Protein AF-A0A1X7VUB5-F1 (afdb_monomer)

Sequence (235 aa):
MTVLTAFAYGIYTFGPPVALFFVTVARHPHEIITMILGAFFWLLALLFASLVWIIVIPLKDTPAFTLPISVILQEVFRWLYFKLLKKADHLLEIVSEDKSDLRKHKIAYVGGLGFGLIAGIVMFANVLSVASGPGTVRSNQYFVTVSAFSTQVMIILHICWGVIFFAGLESKNWLYIFAVPISHMFISCLSLLINLANTPAYFLSFGYFLCVVFVALAFFAAGARPKTLVDFFKR

Foldseek 3Di:
DALVQLVVLVCLQCVVLVVVCVVQPVVDVVLVVLLQVLLVLLVVLVVVLVVVLVVPVVCVPPCVVSLLSSLVSNLVSLVVSLVVVVVVVVVVVVVDPDPDPLVLLSSLLSSLSSNLVNQLCVQQVVVSVVSNDPDADPVDNCVNVLSSLLSSLSSLLSSLLSLLCSLCVVVVPVCSVPVNSVVSSVLSVVVVVCVVVVNSVVSNVVSVVVSVVSVVSSCVSSVDDPVNVVVVVVD

Organism: Amphimedon queenslandica (NCBI:txid400682)

Structure (mmCIF, N/CA/C/O backbo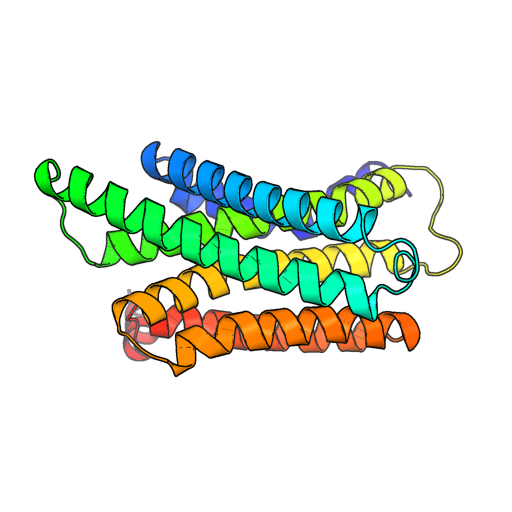ne):
data_AF-A0A1X7VUB5-F1
#
_entry.id   AF-A0A1X7VUB5-F1
#
loop_
_atom_site.group_PDB
_atom_site.id
_atom_site.type_symbol
_atom_site.label_atom_id
_atom_site.label_alt_id
_atom_site.label_comp_id
_atom_site.label_asym_id
_atom_site.label_entity_id
_atom_site.label_seq_id
_atom_site.pdbx_PDB_ins_code
_atom_site.Cartn_x
_atom_site.Cartn_y
_atom_site.Cartn_z
_atom_site.occupancy
_atom_site.B_iso_or_equiv
_atom_site.auth_seq_id
_atom_site.auth_comp_id
_atom_site.auth_asym_id
_atom_site.auth_atom_id
_atom_site.pdbx_PDB_model_num
ATOM 1 N N . MET A 1 1 ? 13.222 -19.996 -17.001 1.00 68.50 1 MET A N 1
ATOM 2 C CA . MET A 1 1 ? 12.697 -20.131 -15.637 1.00 68.50 1 MET A CA 1
ATOM 3 C C . MET A 1 1 ? 11.616 -21.211 -15.650 1.00 68.50 1 MET A C 1
ATOM 5 O O . MET A 1 1 ? 11.329 -21.763 -16.702 1.00 68.50 1 MET A O 1
ATOM 9 N N . THR A 1 2 ? 11.130 -21.673 -14.506 1.00 84.88 2 THR A N 1
ATOM 10 C CA . THR A 1 2 ? 10.181 -22.802 -14.441 1.00 84.88 2 THR A CA 1
ATOM 11 C C . THR A 1 2 ? 8.926 -22.400 -13.678 1.00 84.88 2 THR A C 1
ATOM 13 O O . THR A 1 2 ? 8.941 -21.443 -12.900 1.00 84.88 2 THR A O 1
ATOM 16 N N . VAL A 1 3 ? 7.844 -23.167 -13.834 1.00 86.50 3 VAL A N 1
ATOM 17 C CA . VAL A 1 3 ? 6.607 -23.000 -13.048 1.00 86.50 3 VAL A CA 1
ATOM 18 C C . VAL A 1 3 ? 6.900 -22.949 -11.543 1.00 86.50 3 VAL A C 1
ATOM 20 O O . VAL A 1 3 ? 6.332 -22.124 -10.834 1.00 86.50 3 VAL A O 1
ATOM 23 N N . LEU A 1 4 ? 7.852 -23.759 -11.066 1.00 88.94 4 LEU A N 1
ATOM 24 C CA . LEU A 1 4 ? 8.285 -23.754 -9.669 1.00 88.94 4 LEU A CA 1
ATOM 25 C C . LEU A 1 4 ? 8.871 -22.399 -9.248 1.00 88.94 4 LEU A C 1
ATOM 27 O O . LEU A 1 4 ? 8.535 -21.892 -8.181 1.00 88.94 4 LEU A O 1
ATOM 31 N N . THR A 1 5 ? 9.716 -21.788 -10.085 1.00 86.12 5 THR A N 1
ATOM 32 C CA . THR A 1 5 ? 10.270 -20.462 -9.778 1.00 86.12 5 THR A CA 1
ATOM 33 C C . THR A 1 5 ? 9.195 -19.381 -9.769 1.00 86.12 5 THR A C 1
ATOM 35 O O . THR A 1 5 ? 9.187 -18.557 -8.859 1.00 86.12 5 THR A O 1
ATOM 38 N N . ALA A 1 6 ? 8.244 -19.414 -10.708 1.00 88.56 6 ALA A N 1
ATOM 39 C CA . ALA A 1 6 ? 7.111 -18.493 -10.693 1.00 88.56 6 ALA A CA 1
ATOM 40 C C . ALA A 1 6 ? 6.302 -18.651 -9.397 1.00 88.56 6 ALA A C 1
ATOM 42 O O . ALA A 1 6 ? 6.045 -17.673 -8.704 1.00 88.56 6 ALA A O 1
ATOM 43 N N . PHE A 1 7 ? 5.990 -19.886 -9.004 1.00 92.12 7 PHE A N 1
ATOM 44 C CA . PHE A 1 7 ? 5.278 -20.159 -7.760 1.00 92.12 7 PHE A 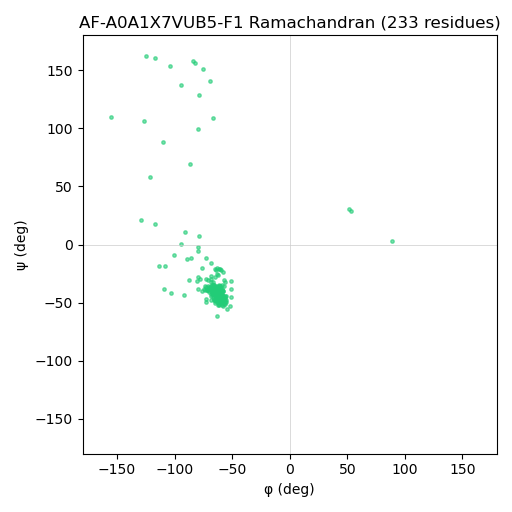CA 1
ATOM 45 C C . PHE A 1 7 ? 6.022 -19.633 -6.522 1.00 92.12 7 PHE A C 1
ATOM 47 O O . PHE A 1 7 ? 5.412 -18.986 -5.673 1.00 92.12 7 PHE A O 1
ATOM 54 N N . ALA A 1 8 ? 7.342 -19.829 -6.450 1.00 92.44 8 ALA A N 1
ATOM 55 C CA . ALA A 1 8 ? 8.165 -19.311 -5.360 1.00 92.44 8 ALA A CA 1
ATOM 56 C C . ALA A 1 8 ? 8.092 -17.778 -5.258 1.00 92.44 8 ALA A C 1
ATOM 58 O O . ALA A 1 8 ? 7.820 -17.249 -4.182 1.00 92.44 8 ALA A O 1
ATOM 59 N N . TYR A 1 9 ? 8.252 -17.056 -6.374 1.00 93.62 9 TYR A N 1
ATOM 60 C CA . TYR A 1 9 ? 8.115 -15.597 -6.366 1.00 93.62 9 TYR A CA 1
ATOM 61 C C . TYR A 1 9 ? 6.690 -15.134 -6.053 1.00 93.62 9 TYR A C 1
ATOM 63 O O . TYR A 1 9 ? 6.517 -14.139 -5.354 1.00 93.62 9 TYR A O 1
ATOM 71 N N . GLY A 1 10 ? 5.671 -15.870 -6.504 1.00 94.44 10 GLY A N 1
ATOM 72 C CA . GLY A 1 10 ? 4.280 -15.621 -6.132 1.00 94.44 10 GLY A CA 1
ATOM 73 C C . GLY A 1 10 ? 4.066 -15.709 -4.619 1.00 94.44 10 GLY A C 1
ATOM 74 O O . GLY A 1 10 ? 3.477 -14.802 -4.033 1.00 94.44 10 GLY A O 1
ATOM 75 N N . ILE A 1 11 ? 4.603 -16.747 -3.968 1.00 95.00 11 ILE A N 1
ATOM 76 C CA . ILE A 1 11 ? 4.564 -16.886 -2.505 1.00 95.00 11 ILE A CA 1
ATOM 77 C C . ILE A 1 11 ? 5.358 -15.774 -1.823 1.00 95.00 11 ILE A C 1
ATOM 79 O O . ILE A 1 11 ? 4.882 -15.217 -0.838 1.00 95.00 11 ILE A O 1
ATOM 83 N N . TYR A 1 12 ? 6.541 -15.412 -2.323 1.00 93.38 12 TYR A N 1
ATOM 84 C CA . TYR A 1 12 ? 7.308 -14.323 -1.722 1.00 93.38 12 TYR A CA 1
ATOM 85 C C . TYR A 1 12 ? 6.541 -13.003 -1.771 1.00 93.38 12 TYR A C 1
ATOM 87 O O . TYR A 1 12 ? 6.441 -12.325 -0.754 1.00 93.38 12 TYR A O 1
ATOM 95 N N . THR A 1 13 ? 5.929 -12.656 -2.899 1.00 95.94 13 THR A N 1
ATOM 96 C CA . THR A 1 13 ? 5.183 -11.401 -3.028 1.00 95.94 13 THR A CA 1
ATOM 97 C C . THR A 1 13 ? 3.854 -11.418 -2.271 1.00 95.94 13 THR A C 1
ATOM 99 O O . THR A 1 13 ? 3.576 -10.495 -1.505 1.00 95.94 13 THR A O 1
ATOM 102 N N . PHE A 1 14 ? 3.032 -12.454 -2.459 1.00 97.00 14 PHE A N 1
ATOM 103 C CA . PHE A 1 14 ? 1.649 -12.488 -1.967 1.00 97.00 14 PHE A CA 1
ATOM 104 C C . PHE A 1 14 ? 1.453 -13.290 -0.679 1.00 97.00 14 PHE A C 1
ATOM 106 O O . PHE A 1 14 ? 0.388 -13.205 -0.076 1.00 97.00 14 PHE A O 1
ATOM 113 N N . GLY A 1 15 ? 2.457 -14.027 -0.207 1.00 95.94 15 GLY A N 1
ATOM 114 C CA . GLY A 1 15 ? 2.375 -14.821 1.020 1.00 95.94 15 GLY A CA 1
ATOM 115 C C . GLY A 1 15 ? 1.935 -14.001 2.236 1.00 95.94 15 GLY A C 1
ATOM 116 O O . GLY A 1 15 ? 0.911 -14.337 2.832 1.00 95.94 15 GLY A O 1
ATOM 117 N N . PRO A 1 16 ? 2.624 -12.895 2.586 1.00 94.19 16 PRO A N 1
ATOM 118 C CA . PRO A 1 16 ? 2.225 -12.059 3.716 1.00 94.19 16 PRO A CA 1
ATOM 119 C C . PRO A 1 16 ? 0.794 -11.494 3.625 1.00 94.19 16 PRO A C 1
ATOM 121 O O . PRO A 1 16 ? 0.029 -11.711 4.565 1.00 94.19 16 PRO A O 1
ATOM 124 N N . PRO A 1 17 ? 0.364 -10.814 2.540 1.00 95.56 17 PRO A N 1
ATOM 125 C CA . PRO A 1 17 ? -0.993 -10.267 2.476 1.00 95.56 17 PRO A CA 1
ATOM 126 C C . PRO A 1 17 ? -2.079 -11.354 2.393 1.00 95.56 17 PRO A C 1
ATOM 128 O O . PRO A 1 17 ? -3.171 -11.158 2.922 1.00 95.56 17 PRO A O 1
ATOM 131 N N . VAL A 1 18 ? -1.795 -12.522 1.805 1.00 95.25 18 VAL A N 1
ATOM 132 C CA . VAL A 1 18 ? -2.727 -13.664 1.810 1.00 95.25 18 VAL A CA 1
ATOM 133 C C . VAL A 1 18 ? -2.852 -14.268 3.211 1.00 95.25 18 VAL A C 1
ATOM 135 O O . VAL A 1 18 ? -3.961 -14.573 3.649 1.00 95.25 18 VAL A O 1
ATOM 138 N N . ALA A 1 19 ? -1.752 -14.388 3.958 1.00 96.56 19 ALA A N 1
ATOM 139 C CA . ALA A 1 19 ? -1.799 -14.813 5.356 1.00 96.56 19 ALA A CA 1
ATOM 140 C C . ALA A 1 19 ? -2.634 -13.837 6.200 1.00 96.56 19 ALA A C 1
ATOM 142 O O . ALA A 1 19 ? -3.507 -14.258 6.959 1.00 96.56 19 ALA A O 1
ATOM 143 N N . LEU A 1 20 ? -2.428 -12.532 6.008 1.00 95.62 20 LEU A N 1
ATOM 144 C CA . LEU A 1 20 ? -3.229 -11.485 6.636 1.00 95.62 20 LEU A CA 1
ATOM 145 C C . LEU A 1 20 ? -4.721 -11.622 6.300 1.00 95.62 20 LEU A C 1
ATOM 147 O O . LEU A 1 20 ? -5.547 -11.570 7.211 1.00 95.62 20 LEU A O 1
ATOM 151 N N . PHE A 1 21 ? -5.071 -11.876 5.037 1.00 95.94 21 PHE A N 1
ATOM 152 C CA . PHE A 1 21 ? -6.452 -12.132 4.625 1.00 95.94 21 PHE A CA 1
ATOM 153 C C . PHE A 1 21 ? -7.074 -13.315 5.382 1.00 95.94 21 PHE A C 1
ATOM 155 O O . PHE A 1 21 ? -8.139 -13.163 5.980 1.00 95.94 21 PHE A O 1
ATOM 162 N N . PHE A 1 22 ? -6.411 -14.474 5.416 1.00 96.69 22 PHE A N 1
ATOM 163 C CA . PHE A 1 22 ? -6.962 -15.662 6.079 1.00 96.69 22 PHE A CA 1
ATOM 164 C C . PHE A 1 22 ? -7.074 -15.513 7.598 1.00 96.69 22 PHE A C 1
ATOM 166 O O . PHE A 1 22 ? -8.033 -16.004 8.193 1.00 96.69 22 PHE A O 1
ATOM 173 N N . VAL A 1 23 ? -6.115 -14.832 8.229 1.00 94.94 23 VAL A N 1
ATOM 174 C CA . VAL A 1 23 ? -6.095 -14.646 9.686 1.00 94.94 23 VAL A CA 1
ATOM 175 C C . VAL A 1 23 ? -7.110 -13.598 10.137 1.00 94.94 23 VAL A C 1
ATOM 177 O O . VAL A 1 23 ? -7.747 -13.782 11.173 1.00 94.94 23 VAL A O 1
ATOM 180 N N . THR A 1 24 ? -7.264 -12.504 9.386 1.00 92.50 24 THR A N 1
ATOM 181 C CA . THR A 1 24 ? -8.009 -11.327 9.863 1.00 92.50 24 THR A CA 1
ATOM 182 C C . THR A 1 24 ? -9.354 -11.112 9.176 1.00 92.50 24 THR A C 1
ATOM 184 O O . THR A 1 24 ? -10.291 -10.756 9.882 1.00 92.50 24 THR A O 1
ATOM 187 N N . VAL A 1 25 ? -9.460 -11.362 7.861 1.00 93.94 25 VAL A N 1
ATOM 188 C CA . VAL A 1 25 ? -10.598 -10.963 7.002 1.00 93.94 25 VAL A CA 1
ATOM 189 C C . VAL A 1 25 ? -11.537 -12.124 6.673 1.00 93.94 25 VAL A C 1
ATOM 191 O O . VAL A 1 25 ? -12.755 -11.968 6.698 1.00 93.94 25 VAL A O 1
ATO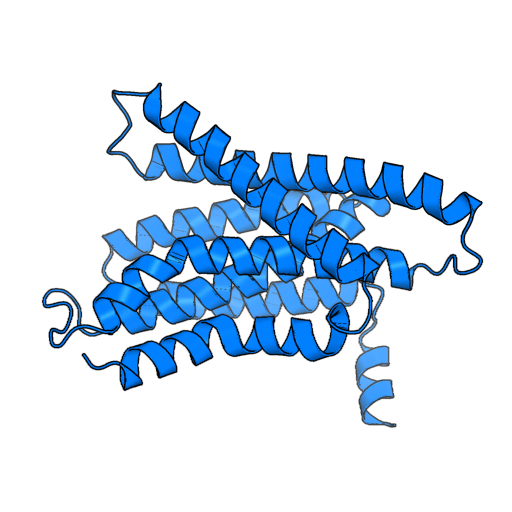M 194 N N . ALA A 1 26 ? -10.998 -13.308 6.370 1.00 93.75 26 ALA A N 1
ATOM 195 C CA . ALA A 1 26 ? -11.752 -14.408 5.756 1.00 93.75 26 ALA A CA 1
ATOM 196 C C . ALA A 1 26 ? -12.945 -14.921 6.587 1.00 93.75 26 ALA A C 1
ATOM 198 O O . ALA A 1 26 ? -13.855 -15.542 6.045 1.00 93.75 26 ALA A O 1
ATOM 199 N N . ARG A 1 27 ? -12.955 -14.665 7.901 1.00 90.88 27 ARG A N 1
ATOM 200 C CA . ARG A 1 27 ? -14.024 -15.089 8.821 1.00 90.88 27 ARG A CA 1
ATOM 201 C C . ARG A 1 27 ? -15.201 -14.111 8.888 1.00 90.88 27 ARG A C 1
ATOM 203 O O . ARG A 1 27 ? -16.232 -14.454 9.460 1.00 90.88 27 ARG A O 1
ATOM 210 N N . HIS A 1 28 ? -15.063 -12.911 8.325 1.00 87.44 28 HIS A N 1
ATOM 211 C CA . HIS A 1 28 ? -16.018 -11.821 8.499 1.00 87.44 28 HIS A CA 1
ATOM 212 C C . HIS A 1 28 ? -16.479 -11.266 7.139 1.00 87.44 28 HIS A C 1
ATOM 214 O O . HIS A 1 28 ? -15.741 -10.529 6.483 1.00 87.44 28 HIS A O 1
ATOM 220 N N . PRO A 1 29 ? -17.723 -11.552 6.705 1.00 89.06 29 PRO A N 1
ATOM 221 C CA . PRO A 1 29 ? -18.213 -11.148 5.383 1.00 89.06 29 PRO A CA 1
ATOM 222 C C . PRO A 1 29 ? -18.142 -9.639 5.109 1.00 89.06 29 PRO A C 1
ATOM 224 O O . PRO A 1 29 ? -17.831 -9.223 3.995 1.00 89.06 29 PRO A O 1
ATOM 227 N N . HIS A 1 30 ? -18.381 -8.805 6.125 1.00 85.69 30 HIS A N 1
ATOM 228 C CA . HIS A 1 30 ? -18.325 -7.347 5.987 1.00 85.69 30 HIS A CA 1
ATOM 229 C C . HIS A 1 30 ? -16.905 -6.832 5.693 1.00 85.69 30 HIS A C 1
ATOM 231 O O . HIS A 1 30 ? -16.733 -5.862 4.952 1.00 85.69 30 HIS A O 1
ATOM 237 N N . GLU A 1 31 ? -15.875 -7.505 6.208 1.00 91.69 31 GLU A N 1
ATOM 238 C CA . GLU A 1 31 ? -14.476 -7.183 5.924 1.00 91.69 31 GLU A CA 1
ATOM 239 C C . GLU A 1 31 ? -14.104 -7.611 4.506 1.00 91.69 31 GLU A C 1
ATOM 241 O O . GLU A 1 31 ? -13.451 -6.856 3.792 1.00 91.69 31 GLU A O 1
ATOM 246 N N . ILE A 1 32 ? -14.595 -8.765 4.046 1.00 94.62 32 ILE A N 1
ATOM 247 C CA . ILE A 1 32 ? -14.409 -9.203 2.655 1.00 94.62 32 ILE A CA 1
ATOM 248 C C . ILE A 1 32 ? -14.989 -8.161 1.688 1.00 94.62 32 ILE A C 1
ATOM 250 O O . ILE A 1 32 ? -14.307 -7.746 0.751 1.00 94.62 32 ILE A O 1
ATOM 254 N N . ILE A 1 33 ? -16.214 -7.686 1.938 1.00 93.44 33 ILE A N 1
ATOM 255 C CA . ILE A 1 33 ? -16.859 -6.652 1.112 1.00 93.44 33 ILE A CA 1
ATOM 256 C C . ILE A 1 33 ? -16.039 -5.357 1.128 1.00 93.44 33 ILE A C 1
ATOM 258 O O . ILE A 1 33 ? -15.774 -4.781 0.075 1.00 93.44 33 ILE A O 1
ATOM 262 N N . THR A 1 34 ? -15.591 -4.927 2.309 1.00 93.38 34 THR A N 1
ATOM 263 C CA . THR A 1 34 ? -14.745 -3.735 2.481 1.00 93.38 34 THR A CA 1
ATOM 264 C C . THR A 1 34 ? -13.443 -3.860 1.682 1.00 93.38 34 THR A C 1
ATOM 266 O O . THR A 1 34 ? -13.077 -2.953 0.939 1.00 93.38 34 THR A O 1
ATOM 269 N N . MET A 1 35 ? -12.775 -5.012 1.752 1.00 97.25 35 MET A N 1
ATOM 270 C CA . MET A 1 35 ? -11.546 -5.286 1.007 1.00 97.25 35 MET A CA 1
ATOM 271 C C . MET A 1 35 ? -11.769 -5.226 -0.510 1.00 97.25 35 MET A C 1
ATOM 273 O O . MET A 1 35 ? -10.995 -4.586 -1.223 1.00 97.25 35 MET A O 1
ATOM 277 N N . ILE A 1 36 ? -12.837 -5.864 -1.005 1.00 97.56 36 ILE A N 1
ATOM 278 C CA . ILE A 1 36 ? -13.193 -5.870 -2.433 1.00 97.56 36 ILE A CA 1
ATOM 279 C C . ILE A 1 36 ? -13.508 -4.450 -2.914 1.00 97.56 36 ILE A C 1
ATOM 281 O O . ILE A 1 36 ? -13.043 -4.051 -3.981 1.00 97.56 36 ILE A O 1
ATOM 285 N N . LEU A 1 37 ? -14.241 -3.661 -2.124 1.00 97.06 37 LEU A N 1
ATOM 286 C CA . LEU A 1 37 ? -14.494 -2.253 -2.430 1.00 97.06 37 LEU A CA 1
ATOM 287 C C . LEU A 1 37 ? -13.189 -1.453 -2.498 1.00 97.06 37 LEU A C 1
ATOM 289 O O . LEU A 1 37 ? -13.010 -0.671 -3.428 1.00 97.06 37 LEU A O 1
ATOM 293 N N . GLY A 1 38 ? -12.255 -1.672 -1.570 1.00 97.56 38 GLY A N 1
ATOM 294 C CA . GLY A 1 38 ? -10.935 -1.045 -1.622 1.00 97.56 38 GLY A CA 1
ATOM 295 C C . GLY A 1 38 ? -10.191 -1.370 -2.922 1.00 97.56 38 GLY A C 1
ATOM 296 O O . GLY A 1 38 ? -9.726 -0.466 -3.619 1.00 97.56 38 GLY A O 1
ATOM 297 N N . ALA A 1 39 ? -10.156 -2.649 -3.304 1.00 98.38 39 ALA A N 1
ATOM 298 C CA . ALA A 1 39 ? -9.551 -3.083 -4.560 1.00 98.38 39 ALA A CA 1
ATOM 299 C C . ALA A 1 39 ? -10.222 -2.438 -5.790 1.00 98.38 39 ALA A C 1
ATOM 301 O O . ALA A 1 39 ? -9.547 -1.968 -6.707 1.00 98.38 39 ALA A O 1
ATOM 302 N N . PHE A 1 40 ? -11.553 -2.354 -5.791 1.00 98.38 40 PHE A N 1
ATOM 303 C CA . PHE A 1 40 ? -12.318 -1.709 -6.855 1.00 98.38 40 PHE A CA 1
ATOM 304 C C . PHE A 1 40 ? -11.998 -0.212 -6.985 1.00 98.38 40 PHE A C 1
ATOM 306 O O . PHE A 1 40 ? -11.773 0.271 -8.093 1.00 98.38 40 PHE A O 1
ATOM 313 N N . PHE A 1 41 ? -11.913 0.525 -5.874 1.00 98.38 41 PHE A N 1
ATOM 314 C CA . PHE A 1 41 ? -11.547 1.947 -5.892 1.00 98.38 41 PHE A CA 1
ATOM 315 C C . PHE A 1 41 ? -10.129 2.179 -6.417 1.00 98.38 41 PHE A C 1
ATOM 317 O O . PHE A 1 41 ? -9.900 3.147 -7.143 1.00 98.38 41 PHE A O 1
ATOM 324 N N . TRP A 1 42 ? -9.189 1.289 -6.100 1.00 98.50 42 TRP A N 1
ATOM 325 C CA . TRP A 1 42 ? -7.847 1.350 -6.672 1.00 98.50 42 TRP A CA 1
ATOM 326 C C . TRP A 1 42 ? -7.863 1.118 -8.193 1.00 98.50 42 TRP A C 1
ATOM 328 O O . TRP A 1 42 ? -7.230 1.869 -8.934 1.00 98.50 42 TRP A O 1
ATOM 338 N N . LEU A 1 43 ? -8.642 0.144 -8.683 1.00 98.31 43 LEU A N 1
ATOM 339 C CA . LEU A 1 43 ? -8.806 -0.093 -10.125 1.00 98.31 43 LEU A CA 1
ATOM 340 C C . LEU A 1 43 ? -9.472 1.084 -10.837 1.00 98.31 43 LEU A C 1
ATOM 342 O O . LEU A 1 43 ? -9.051 1.437 -11.935 1.00 98.31 43 LEU A O 1
ATOM 346 N N . LEU A 1 44 ? -10.469 1.724 -10.218 1.00 98.44 44 LEU A N 1
ATOM 347 C CA . LEU A 1 44 ? -11.045 2.957 -10.751 1.00 98.44 44 LEU A CA 1
ATOM 348 C C . LEU A 1 44 ? -9.985 4.056 -10.849 1.00 98.44 44 LEU A C 1
ATOM 350 O O . LEU A 1 44 ? -9.880 4.698 -11.890 1.00 98.44 44 LEU A O 1
ATOM 354 N N . ALA A 1 45 ? -9.155 4.240 -9.820 1.00 98.12 45 ALA A N 1
ATOM 355 C CA . ALA A 1 45 ? -8.067 5.211 -9.871 1.00 98.12 45 ALA A CA 1
ATOM 356 C C . ALA A 1 45 ? -7.130 4.961 -11.061 1.00 98.12 45 ALA A C 1
ATOM 358 O O . ALA A 1 45 ? -6.785 5.895 -11.789 1.00 98.12 45 ALA A O 1
ATOM 359 N N . LEU A 1 46 ? -6.768 3.695 -11.293 1.00 96.44 46 LEU A N 1
ATOM 360 C CA . LEU A 1 46 ? -5.934 3.302 -12.423 1.00 96.44 46 LEU A CA 1
ATOM 361 C C . LEU A 1 46 ? -6.651 3.479 -13.770 1.00 96.44 46 LEU A C 1
ATOM 363 O O . LEU A 1 46 ? -6.027 3.918 -14.733 1.00 96.44 46 LEU A O 1
ATOM 367 N N . LEU A 1 47 ? -7.957 3.208 -13.840 1.00 97.06 47 LEU A N 1
ATOM 368 C CA . LEU A 1 47 ? -8.776 3.463 -15.025 1.00 97.06 47 LEU A CA 1
ATOM 369 C C . LEU A 1 47 ? -8.729 4.948 -15.396 1.00 97.06 47 LEU A C 1
ATOM 371 O O . LEU A 1 47 ? -8.365 5.282 -16.520 1.00 97.06 47 LEU A O 1
ATOM 375 N N . PHE A 1 48 ? -9.011 5.848 -14.452 1.00 96.75 48 PHE A N 1
ATOM 376 C CA . PHE A 1 48 ? -8.928 7.288 -14.705 1.00 96.75 48 PHE A CA 1
ATOM 377 C C . PHE A 1 48 ? -7.504 7.732 -15.059 1.00 96.75 48 PHE A C 1
ATOM 379 O O . PHE A 1 48 ? -7.332 8.543 -15.968 1.00 96.75 48 PHE A O 1
ATOM 386 N N . ALA A 1 49 ? -6.477 7.159 -14.425 1.00 95.38 49 ALA A N 1
ATOM 387 C CA . ALA A 1 49 ? -5.088 7.439 -14.784 1.00 95.38 49 ALA A CA 1
ATOM 388 C C . ALA A 1 49 ? -4.776 7.015 -16.228 1.00 95.38 49 ALA A C 1
ATOM 390 O O . ALA A 1 49 ? -4.132 7.760 -16.966 1.00 95.38 49 ALA A O 1
ATOM 391 N N . SER A 1 50 ? -5.288 5.860 -16.661 1.00 93.19 50 SER A N 1
ATOM 392 C CA . SER A 1 50 ? -5.130 5.373 -18.032 1.00 93.19 50 SER A CA 1
ATOM 393 C C . SER A 1 50 ? -5.868 6.244 -19.055 1.00 93.19 50 SER A C 1
ATOM 395 O O . SER A 1 50 ? -5.344 6.480 -20.139 1.00 93.19 50 SER A O 1
ATOM 397 N N . LEU A 1 51 ? -7.032 6.806 -18.703 1.00 94.06 51 LEU A N 1
ATOM 398 C CA . LEU A 1 51 ? -7.745 7.763 -19.555 1.00 94.06 51 LEU A CA 1
ATOM 399 C C . LEU A 1 51 ? -6.929 9.045 -19.750 1.00 94.06 51 LEU A C 1
ATOM 401 O O . LEU A 1 51 ? -6.780 9.508 -20.881 1.00 94.06 51 LEU A O 1
ATOM 405 N N . VAL A 1 52 ? -6.342 9.583 -18.674 1.00 91.38 52 VAL A N 1
ATOM 406 C CA . VAL A 1 52 ? -5.436 10.740 -18.769 1.00 91.38 52 VAL A CA 1
ATOM 407 C C . VAL A 1 52 ? -4.232 10.404 -19.649 1.00 91.38 52 VAL A C 1
ATOM 409 O O . VAL A 1 52 ? -3.902 11.168 -20.554 1.00 91.38 52 VAL A O 1
ATOM 412 N N . TRP A 1 53 ? -3.620 9.235 -19.450 1.00 90.75 53 TRP A N 1
ATOM 413 C CA . TRP A 1 53 ? -2.510 8.767 -20.279 1.00 90.75 53 TRP A CA 1
ATOM 414 C C . TRP A 1 53 ? -2.878 8.665 -21.770 1.00 90.75 53 TRP A C 1
ATOM 416 O O . TRP A 1 53 ? -2.094 9.071 -22.625 1.00 90.75 53 TRP A O 1
ATOM 426 N N . ILE A 1 54 ? -4.083 8.189 -22.108 1.00 89.62 54 ILE A N 1
ATOM 427 C CA . ILE A 1 54 ? -4.563 8.095 -23.498 1.00 89.62 54 ILE A CA 1
ATOM 428 C C . ILE A 1 54 ? -4.709 9.479 -24.147 1.00 89.62 54 ILE A C 1
ATOM 430 O O . ILE A 1 54 ? -4.335 9.626 -25.315 1.00 89.62 54 ILE A O 1
ATOM 434 N N . ILE A 1 55 ? -5.229 10.464 -23.405 1.00 90.31 55 ILE A N 1
ATOM 435 C CA . ILE A 1 55 ? -5.498 11.828 -23.889 1.00 90.31 55 ILE A CA 1
ATOM 436 C C . ILE A 1 55 ? -4.197 12.608 -24.123 1.00 90.31 55 ILE A C 1
ATOM 438 O O . ILE A 1 55 ? -4.078 13.331 -25.112 1.00 90.31 55 ILE A O 1
ATOM 442 N N . VAL A 1 56 ? -3.198 12.456 -23.249 1.00 87.56 56 VAL A N 1
ATOM 443 C CA . VAL A 1 56 ? -1.945 13.223 -23.328 1.00 87.56 56 VAL A CA 1
ATOM 444 C C . VAL A 1 56 ? -0.936 12.537 -24.258 1.00 87.56 56 VAL A C 1
ATOM 446 O O . VAL A 1 56 ? 0.091 12.016 -23.830 1.00 87.56 56 VAL A O 1
ATOM 449 N N . ILE A 1 57 ? -1.233 12.549 -25.562 1.00 81.19 57 ILE A N 1
ATOM 450 C CA . ILE A 1 57 ? -0.437 11.888 -26.615 1.00 81.19 57 ILE A CA 1
ATOM 451 C C . ILE A 1 57 ? 1.065 12.249 -26.573 1.00 81.19 57 ILE A C 1
ATOM 453 O O . ILE A 1 57 ? 1.869 11.319 -26.629 1.00 81.19 57 ILE A O 1
ATOM 457 N N . PRO A 1 58 ? 1.485 13.524 -26.419 1.00 81.81 58 PRO A N 1
ATOM 458 C CA . PRO A 1 58 ? 2.908 13.883 -26.478 1.00 81.81 58 PRO A CA 1
ATOM 459 C C . PRO A 1 58 ? 3.757 13.368 -25.305 1.00 81.81 58 PRO A C 1
ATOM 461 O O . PRO A 1 58 ? 4.980 13.383 -25.392 1.00 81.81 58 PRO A O 1
ATOM 464 N N . LEU A 1 59 ? 3.133 12.949 -24.196 1.00 82.12 59 LEU A N 1
ATOM 465 C CA . LEU A 1 59 ? 3.816 12.546 -22.957 1.00 82.12 59 LEU A CA 1
ATOM 466 C C . LEU A 1 59 ? 3.570 11.071 -22.604 1.00 82.12 59 LEU A C 1
ATOM 468 O O . LEU A 1 59 ? 3.787 10.654 -21.469 1.00 82.12 59 LEU A O 1
ATOM 472 N N . LYS A 1 60 ? 3.116 10.256 -23.564 1.00 78.31 60 LYS A N 1
ATOM 473 C CA . LYS A 1 60 ? 2.846 8.831 -23.316 1.00 78.31 60 LYS A CA 1
ATOM 474 C C . LYS A 1 60 ? 4.093 8.049 -22.923 1.00 78.31 60 LYS A C 1
ATOM 476 O O . LYS A 1 60 ? 4.011 7.204 -22.032 1.00 78.31 60 LYS A O 1
ATOM 481 N N . ASP A 1 61 ? 5.224 8.386 -23.534 1.00 80.50 61 ASP A N 1
ATOM 482 C CA . ASP A 1 61 ? 6.508 7.706 -23.343 1.00 80.50 61 ASP A CA 1
ATOM 483 C C . ASP A 1 61 ? 7.362 8.325 -22.229 1.00 80.50 61 ASP A C 1
ATOM 485 O O . ASP A 1 61 ? 8.535 7.985 -22.076 1.00 80.50 61 ASP A O 1
ATOM 489 N N . THR A 1 62 ? 6.798 9.233 -21.426 1.00 86.94 62 THR A N 1
ATOM 490 C CA . THR A 1 62 ? 7.489 9.840 -20.284 1.00 86.94 62 THR A CA 1
ATOM 491 C C . THR A 1 62 ? 6.886 9.336 -18.966 1.00 86.94 62 THR A C 1
ATOM 493 O O . THR A 1 62 ? 6.014 9.985 -18.388 1.00 86.94 62 THR A O 1
ATOM 496 N N . PRO A 1 63 ? 7.367 8.198 -18.412 1.00 83.94 63 PRO A N 1
ATOM 497 C CA . PRO A 1 63 ? 6.909 7.675 -17.120 1.00 83.94 63 PRO A CA 1
ATOM 498 C C . PRO A 1 63 ? 6.936 8.709 -15.991 1.00 83.94 63 PRO A C 1
ATOM 500 O O . PRO A 1 63 ? 6.086 8.688 -15.108 1.00 83.94 63 PRO A O 1
ATOM 503 N N . ALA A 1 64 ? 7.881 9.654 -16.047 1.00 86.69 64 ALA A N 1
ATOM 504 C CA . ALA A 1 64 ? 7.993 10.761 -15.102 1.00 86.69 64 ALA A CA 1
ATOM 505 C C . ALA A 1 64 ? 6.771 11.701 -15.087 1.00 86.69 64 ALA A C 1
ATOM 507 O O . ALA A 1 64 ? 6.561 12.392 -14.098 1.00 86.69 64 ALA A O 1
ATOM 508 N N . PHE A 1 65 ? 5.962 11.731 -16.148 1.00 86.31 65 PHE A N 1
ATOM 509 C CA . PHE A 1 65 ? 4.704 12.476 -16.195 1.00 86.31 65 PHE A CA 1
ATOM 510 C C . PHE A 1 65 ? 3.513 11.613 -15.760 1.00 86.31 65 PHE A C 1
ATOM 512 O O . PHE A 1 65 ? 2.650 12.043 -14.997 1.00 86.31 65 PHE A O 1
ATOM 519 N N . THR A 1 66 ? 3.472 10.371 -16.228 1.00 88.00 66 THR A N 1
ATOM 520 C CA . THR A 1 66 ? 2.291 9.507 -16.125 1.00 88.00 66 THR A CA 1
ATOM 521 C C . THR A 1 66 ? 2.161 8.879 -14.738 1.00 88.00 66 THR A C 1
ATOM 523 O O . THR A 1 66 ? 1.063 8.810 -14.177 1.00 88.00 66 THR A O 1
ATOM 526 N N . LEU A 1 67 ? 3.290 8.491 -14.136 1.00 92.19 67 LEU A N 1
ATOM 527 C CA . LEU A 1 67 ? 3.334 7.875 -12.815 1.00 92.19 67 LEU A CA 1
ATOM 528 C C . LEU A 1 67 ? 2.866 8.834 -11.708 1.00 92.19 67 LEU A C 1
ATOM 530 O O . LEU A 1 67 ? 1.971 8.429 -10.963 1.00 92.19 67 LEU A O 1
ATOM 534 N N . PRO A 1 68 ? 3.340 10.094 -11.602 1.00 94.44 68 PRO A N 1
ATOM 535 C CA . PRO A 1 68 ? 2.849 11.015 -10.575 1.00 94.44 68 PRO A CA 1
ATOM 536 C C . PRO A 1 68 ? 1.341 11.263 -10.645 1.00 94.44 68 PRO A C 1
ATOM 538 O O . PRO A 1 68 ? 0.666 11.269 -9.618 1.00 94.44 68 PRO A O 1
ATOM 541 N N . ILE A 1 69 ? 0.783 11.394 -11.852 1.00 93.81 69 ILE A N 1
ATOM 542 C CA . ILE A 1 69 ? -0.665 11.556 -12.041 1.00 93.81 69 ILE A CA 1
ATOM 543 C C . ILE A 1 69 ? -1.417 10.322 -11.533 1.00 93.81 69 ILE A C 1
ATOM 545 O O . ILE A 1 69 ? -2.419 10.457 -10.829 1.00 93.81 69 ILE A O 1
ATOM 549 N N . SER A 1 70 ? -0.918 9.120 -11.843 1.00 95.50 70 SER A N 1
ATOM 550 C CA . SER A 1 70 ? -1.524 7.877 -11.359 1.00 95.50 70 SER A CA 1
ATOM 551 C C . SER A 1 70 ? -1.517 7.790 -9.831 1.00 95.50 70 SER A C 1
ATOM 553 O O . SER A 1 70 ? -2.520 7.393 -9.243 1.00 95.50 70 SER A O 1
ATOM 555 N N . VAL A 1 71 ? -0.431 8.219 -9.181 1.00 97.62 71 VAL A N 1
ATOM 556 C CA . VAL A 1 71 ? -0.308 8.233 -7.719 1.00 97.62 71 VAL A CA 1
ATOM 557 C C . VAL A 1 71 ? -1.288 9.236 -7.114 1.00 97.62 71 VAL A C 1
ATOM 559 O O . VAL A 1 71 ? -2.014 8.888 -6.187 1.00 97.62 71 VAL A O 1
ATOM 562 N N . ILE A 1 72 ? -1.388 10.449 -7.670 1.00 97.81 72 ILE A N 1
ATOM 563 C CA . ILE A 1 72 ? -2.357 11.458 -7.211 1.00 97.81 72 ILE A CA 1
ATOM 564 C C . ILE A 1 72 ? -3.783 10.910 -7.298 1.00 97.81 72 ILE A C 1
ATOM 566 O O . ILE A 1 72 ? -4.540 11.018 -6.334 1.00 97.81 72 ILE A O 1
ATOM 570 N N . LEU A 1 73 ? -4.149 10.277 -8.416 1.00 97.81 73 LEU A N 1
ATOM 571 C CA . LEU A 1 73 ? -5.470 9.670 -8.564 1.00 97.81 73 LEU A CA 1
ATOM 572 C C . LEU A 1 73 ? -5.695 8.538 -7.557 1.00 97.81 73 LEU A C 1
ATOM 574 O O . LEU A 1 73 ? -6.755 8.492 -6.939 1.00 97.81 73 LEU A O 1
ATOM 578 N N . GLN A 1 74 ? -4.709 7.673 -7.317 1.00 98.25 74 GLN A N 1
ATOM 579 C CA . GLN A 1 74 ? -4.814 6.626 -6.293 1.00 98.25 74 GLN A CA 1
ATOM 580 C C . GLN A 1 74 ? -5.085 7.201 -4.894 1.00 98.25 74 GLN A C 1
ATOM 582 O O . GLN A 1 74 ? -5.912 6.659 -4.157 1.00 98.25 74 GLN A O 1
ATOM 587 N N . GLU A 1 75 ? -4.454 8.320 -4.534 1.00 98.12 75 GLU A N 1
ATOM 588 C CA . GLU A 1 75 ? -4.685 8.998 -3.252 1.00 98.12 75 GLU A CA 1
ATOM 589 C C . GLU A 1 75 ? -6.054 9.693 -3.185 1.00 98.12 75 GLU A C 1
ATOM 591 O O . GLU A 1 75 ? -6.754 9.595 -2.173 1.00 98.12 75 GLU A O 1
ATOM 596 N N . VAL A 1 76 ? -6.503 10.318 -4.279 1.00 98.38 76 VAL A N 1
ATOM 597 C CA . VAL A 1 76 ? -7.858 10.888 -4.381 1.00 98.38 76 VAL A CA 1
ATOM 598 C C . VAL A 1 76 ? -8.917 9.799 -4.204 1.00 98.38 76 VAL A C 1
ATOM 600 O O . VAL A 1 76 ? -9.861 9.970 -3.432 1.00 98.38 76 VAL A O 1
ATOM 603 N N . PHE A 1 77 ? -8.754 8.651 -4.860 1.00 98.31 77 PHE A N 1
ATOM 604 C CA . PHE A 1 77 ? -9.679 7.527 -4.723 1.00 98.31 77 PHE A CA 1
ATOM 605 C C . PHE A 1 77 ? -9.628 6.889 -3.334 1.00 98.31 77 PHE A C 1
ATOM 607 O O . PHE A 1 77 ? -10.674 6.480 -2.834 1.00 98.31 77 PHE A O 1
ATOM 614 N N . ARG A 1 78 ? -8.474 6.872 -2.652 1.00 97.88 78 ARG A N 1
ATOM 615 C CA . ARG A 1 78 ? -8.398 6.467 -1.236 1.00 97.88 78 ARG A CA 1
ATOM 616 C C . ARG A 1 78 ? -9.219 7.391 -0.338 1.00 97.88 78 ARG A C 1
ATOM 618 O O . ARG A 1 78 ? -9.918 6.922 0.559 1.00 97.88 78 ARG A O 1
ATOM 625 N N . TRP A 1 79 ? -9.184 8.694 -0.594 1.00 97.75 79 TRP A N 1
ATOM 626 C CA . TRP A 1 79 ? -10.024 9.659 0.114 1.00 97.75 79 TRP A CA 1
ATOM 627 C C . TRP A 1 79 ? -11.519 9.505 -0.205 1.00 97.75 79 TRP A C 1
ATOM 629 O O . TRP A 1 79 ? -12.351 9.570 0.704 1.00 97.75 79 TRP A O 1
ATOM 639 N N . LEU A 1 80 ? -11.883 9.250 -1.466 1.00 97.94 80 LEU A N 1
ATOM 640 C CA . LEU A 1 80 ? -13.270 8.949 -1.844 1.00 97.94 80 LEU A CA 1
ATOM 641 C C . LEU A 1 80 ? -13.769 7.669 -1.165 1.00 97.94 80 LEU A C 1
ATOM 643 O O . LEU A 1 80 ? -14.879 7.643 -0.634 1.00 97.94 80 LEU A O 1
ATOM 647 N N . TYR A 1 81 ? -12.924 6.641 -1.127 1.00 97.12 81 TYR A N 1
ATOM 648 C CA . TYR A 1 81 ? -13.182 5.389 -0.432 1.00 97.12 81 TYR A CA 1
ATOM 649 C C . TYR A 1 81 ? -13.412 5.613 1.071 1.00 97.12 81 TYR A C 1
ATOM 651 O O . TYR A 1 81 ? -14.418 5.151 1.606 1.00 97.12 81 TYR A O 1
ATOM 659 N N . PHE A 1 82 ? -12.570 6.413 1.739 1.00 95.56 82 PHE A N 1
ATOM 660 C CA . PHE A 1 82 ? -12.792 6.824 3.132 1.00 95.56 82 PHE A CA 1
ATOM 661 C C . PHE A 1 82 ? -14.158 7.491 3.330 1.00 95.56 82 PHE A C 1
ATOM 663 O O . PHE A 1 82 ? -14.900 7.134 4.243 1.00 95.56 82 PHE A O 1
ATOM 670 N N . LYS A 1 83 ? -14.521 8.449 2.468 1.00 95.19 83 LYS A N 1
ATOM 671 C CA . LYS A 1 83 ? -15.817 9.136 2.560 1.00 95.19 83 LYS A CA 1
ATOM 672 C C . LYS A 1 83 ? -16.994 8.180 2.398 1.00 95.19 83 LYS A C 1
ATOM 674 O O . LYS A 1 83 ? -17.975 8.307 3.131 1.00 95.19 83 LYS A O 1
ATOM 679 N N . LEU A 1 84 ? -16.897 7.245 1.454 1.00 94.88 84 LEU A N 1
ATOM 680 C CA . LEU A 1 84 ? -17.919 6.227 1.236 1.00 94.88 84 LEU A CA 1
ATOM 681 C C . LEU A 1 84 ? -18.079 5.349 2.479 1.00 94.88 84 LEU A C 1
ATOM 683 O O . LEU A 1 84 ? -19.195 5.191 2.968 1.00 94.88 84 LEU A O 1
ATOM 687 N N . LEU A 1 85 ? -16.971 4.835 3.016 1.00 91.81 85 LEU A N 1
ATOM 688 C CA . LEU A 1 85 ? -16.996 3.991 4.205 1.00 91.81 85 LEU A CA 1
ATOM 689 C C . LEU A 1 85 ? -17.513 4.730 5.429 1.00 91.81 85 LEU A C 1
ATOM 691 O O . LEU A 1 85 ? -18.336 4.182 6.141 1.00 91.81 85 LEU A O 1
ATOM 695 N N . LYS A 1 86 ? -17.114 5.985 5.646 1.00 89.56 86 LYS A N 1
ATOM 696 C CA . LYS A 1 86 ? -17.620 6.785 6.767 1.00 89.56 86 LYS A CA 1
ATOM 697 C C . LYS A 1 86 ? -19.131 7.003 6.678 1.00 89.56 86 LYS A C 1
ATOM 699 O O . LYS A 1 86 ? -19.826 6.987 7.689 1.00 89.56 86 LYS A O 1
ATOM 704 N N . LYS A 1 87 ? -19.651 7.189 5.461 1.00 89.38 87 LYS A N 1
ATOM 705 C CA . LYS A 1 87 ? -21.095 7.278 5.226 1.00 89.38 87 LYS A CA 1
ATOM 706 C C . LYS A 1 87 ? -21.789 5.939 5.496 1.00 89.38 87 LYS A C 1
ATOM 708 O O . LYS A 1 87 ? -22.862 5.939 6.084 1.00 89.38 87 LYS A O 1
ATOM 713 N N . ALA A 1 88 ? -21.193 4.823 5.078 1.00 86.38 88 ALA A N 1
ATOM 714 C CA . ALA A 1 88 ? -21.734 3.486 5.313 1.00 86.38 88 ALA A CA 1
ATOM 715 C C . ALA A 1 88 ? -21.690 3.089 6.799 1.00 86.38 88 ALA A C 1
ATOM 717 O O . ALA A 1 88 ? -22.677 2.582 7.318 1.00 86.38 88 ALA A O 1
ATOM 718 N N . ASP A 1 89 ? -20.590 3.376 7.495 1.00 80.50 89 ASP A N 1
ATOM 719 C CA . ASP A 1 89 ? -20.404 3.075 8.916 1.00 80.50 89 ASP A CA 1
ATOM 720 C C . ASP A 1 89 ? -21.407 3.851 9.773 1.00 80.50 89 ASP A C 1
ATOM 722 O O . ASP A 1 89 ? -22.053 3.255 10.620 1.00 80.50 89 ASP A O 1
ATOM 726 N N . HIS A 1 90 ? -21.684 5.125 9.466 1.00 78.69 90 HIS A N 1
ATOM 727 C CA . HIS A 1 90 ? -22.757 5.869 10.142 1.00 78.69 90 HIS A CA 1
ATOM 728 C C . HIS A 1 90 ? -24.138 5.203 9.980 1.00 78.69 90 HIS A C 1
ATOM 730 O O . HIS A 1 90 ? -24.971 5.270 10.880 1.00 78.69 90 HIS A O 1
ATOM 736 N N . LEU A 1 91 ? -24.424 4.578 8.833 1.00 77.81 91 LEU A N 1
ATOM 737 C CA . LEU A 1 91 ? -25.687 3.855 8.633 1.00 77.81 91 LEU A CA 1
ATOM 738 C C . LEU A 1 91 ? -25.712 2.541 9.419 1.00 77.81 91 LEU A C 1
ATOM 740 O O . LEU A 1 91 ? -26.749 2.167 9.958 1.00 77.81 91 LEU A O 1
ATOM 744 N N . LEU A 1 92 ? -24.569 1.862 9.502 1.00 72.44 92 LEU A N 1
ATOM 745 C CA . LEU A 1 92 ? -24.418 0.616 10.244 1.00 72.44 92 LEU A CA 1
ATOM 746 C C . LEU A 1 92 ? -24.414 0.846 11.761 1.00 72.44 92 LEU A C 1
ATOM 748 O O . LEU A 1 92 ? -24.999 0.048 12.479 1.00 72.44 92 LEU A O 1
ATOM 752 N N . GLU A 1 93 ? -23.848 1.944 12.260 1.00 72.12 93 GLU A N 1
ATOM 753 C CA . GLU A 1 93 ? -23.833 2.317 13.685 1.00 72.12 93 GLU A CA 1
ATOM 754 C C . GLU A 1 93 ? -25.227 2.579 14.264 1.00 72.12 93 GLU A C 1
ATOM 756 O O . GLU A 1 93 ? -25.431 2.425 15.468 1.00 72.12 93 GLU A O 1
ATOM 761 N N . ILE A 1 94 ? -26.193 2.956 13.423 1.00 72.56 94 ILE A N 1
ATOM 762 C CA . ILE A 1 94 ? -27.600 3.092 13.828 1.00 72.56 94 ILE A CA 1
ATOM 763 C C . ILE A 1 94 ? -28.212 1.715 14.138 1.00 72.56 94 ILE A C 1
ATOM 765 O O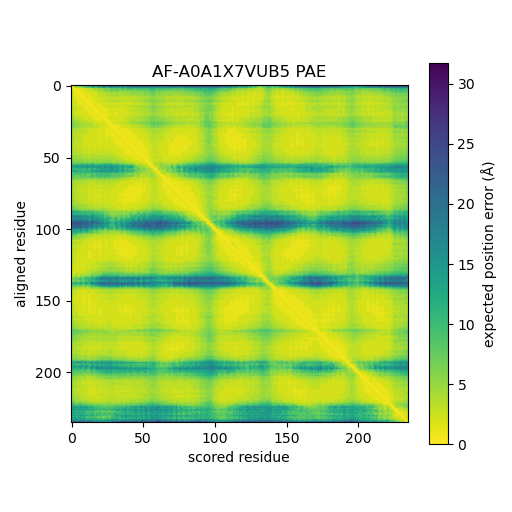 . ILE A 1 94 ? -29.135 1.621 14.943 1.00 72.56 94 ILE A O 1
ATOM 769 N N . VAL A 1 95 ? -27.691 0.651 13.521 1.00 72.19 95 VAL A N 1
ATOM 770 C CA . VAL A 1 95 ? -28.227 -0.719 13.598 1.00 72.19 95 VAL A CA 1
ATOM 771 C C . VAL A 1 95 ? -27.327 -1.652 14.430 1.00 72.19 95 VAL A C 1
ATOM 773 O O . VAL A 1 95 ? -27.778 -2.699 14.882 1.00 72.19 95 VAL A O 1
ATOM 776 N N . SER A 1 96 ? -26.062 -1.286 14.651 1.00 66.19 96 SER A N 1
ATOM 777 C CA . SER A 1 96 ? -25.039 -2.104 15.313 1.00 66.19 96 SER A CA 1
ATOM 778 C C . SER A 1 96 ? -24.922 -1.813 16.812 1.00 66.19 96 SER A C 1
ATOM 780 O O . SER A 1 96 ? -24.851 -0.659 17.236 1.00 66.19 96 SER A O 1
ATOM 782 N N . GLU A 1 97 ? -24.805 -2.877 17.611 1.00 64.88 97 GLU A N 1
ATOM 783 C CA . GLU A 1 97 ? -24.535 -2.800 19.055 1.00 64.88 97 GLU A CA 1
ATOM 784 C C . GLU A 1 97 ? -23.049 -2.562 19.372 1.00 64.88 97 GLU A C 1
ATOM 786 O O . GLU A 1 97 ? -22.717 -1.931 20.375 1.00 64.88 97 GLU A O 1
ATOM 791 N N . ASP A 1 98 ? -22.137 -3.006 18.501 1.00 64.88 98 ASP A N 1
ATOM 792 C CA . ASP A 1 98 ? -20.710 -2.706 18.628 1.00 64.88 98 ASP A CA 1
ATOM 793 C C . ASP A 1 98 ? -20.455 -1.281 18.120 1.00 64.88 98 ASP A C 1
ATOM 795 O O . ASP A 1 98 ? -20.846 -0.940 17.001 1.00 64.88 98 ASP A O 1
ATOM 799 N N . LYS A 1 99 ? -19.781 -0.447 18.919 1.00 65.06 99 LYS A N 1
ATOM 800 C CA . LYS A 1 99 ? -19.370 0.938 18.600 1.00 65.06 99 LYS A CA 1
ATOM 801 C C . LYS A 1 99 ? -17.878 1.178 18.867 1.00 65.06 99 LYS A C 1
ATOM 803 O O . LYS A 1 99 ? -17.457 2.312 19.079 1.00 65.06 99 LYS A O 1
ATOM 808 N N . SER A 1 100 ? -17.080 0.114 18.914 1.00 70.38 100 SER A N 1
ATOM 809 C CA . SER A 1 100 ? -15.671 0.199 19.297 1.00 70.38 100 SER A CA 1
ATOM 810 C C . SER A 1 100 ? -14.801 0.925 18.259 1.00 70.38 100 SER A C 1
ATOM 812 O O . SER A 1 100 ? -14.915 0.708 17.052 1.00 70.38 100 SER A O 1
ATOM 814 N N . ASP A 1 101 ? -13.850 1.739 18.730 1.00 69.75 101 ASP A N 1
ATOM 815 C CA . ASP A 1 101 ? -12.852 2.399 17.866 1.00 69.75 101 ASP A CA 1
ATOM 816 C C . ASP A 1 101 ? -11.921 1.394 17.163 1.00 69.75 101 ASP A C 1
ATOM 818 O O . ASP A 1 101 ? -11.383 1.664 16.088 1.00 69.75 101 ASP A O 1
ATOM 822 N N . LEU A 1 102 ? -11.798 0.181 17.713 1.00 74.50 102 LEU A N 1
ATOM 823 C CA . LEU A 1 102 ? -11.071 -0.919 17.085 1.00 74.50 102 LEU A CA 1
ATOM 824 C C . LEU A 1 102 ? -11.671 -1.300 15.722 1.00 74.50 102 LEU A C 1
ATOM 826 O O . LEU A 1 102 ? -10.923 -1.613 14.793 1.00 74.50 102 LEU A O 1
ATOM 830 N N . ARG A 1 103 ? -13.002 -1.223 15.572 1.00 78.69 103 ARG A N 1
ATOM 831 C CA . ARG A 1 103 ? -13.674 -1.497 14.295 1.00 78.69 103 ARG A CA 1
ATOM 832 C C . ARG A 1 103 ? -13.230 -0.517 13.210 1.00 78.69 103 ARG A C 1
ATOM 834 O O . ARG A 1 103 ? -12.932 -0.946 12.098 1.00 78.69 103 ARG A O 1
ATOM 841 N N . LYS A 1 104 ? -13.120 0.776 13.531 1.00 81.38 104 LYS A N 1
ATOM 842 C CA . LYS A 1 104 ? -12.725 1.825 12.572 1.00 81.38 104 LYS A CA 1
ATOM 843 C C . LYS A 1 104 ? -11.314 1.588 12.037 1.00 81.38 104 LYS A C 1
ATOM 845 O O . LYS A 1 104 ? -11.091 1.585 10.825 1.00 81.38 104 LYS A O 1
ATOM 850 N N . HIS A 1 105 ? -10.376 1.274 12.931 1.00 85.50 105 HIS A N 1
ATOM 851 C CA . HIS A 1 105 ? -9.013 0.909 12.541 1.00 85.50 105 HIS A CA 1
ATOM 852 C C . HIS A 1 105 ? -8.964 -0.389 11.723 1.00 85.50 105 HIS A C 1
ATOM 854 O O . HIS A 1 105 ? -8.193 -0.476 10.764 1.00 85.50 105 HIS A O 1
ATOM 860 N N . LYS A 1 106 ? -9.818 -1.374 12.037 1.00 88.81 106 LYS A N 1
ATOM 861 C CA . LYS A 1 106 ? -9.926 -2.614 11.257 1.00 88.81 106 LYS A CA 1
ATOM 862 C C . LYS A 1 106 ? -10.421 -2.341 9.835 1.00 88.81 106 LYS A C 1
ATOM 864 O O . LYS A 1 106 ? -9.807 -2.818 8.888 1.00 88.81 106 LYS A O 1
ATOM 869 N N . ILE A 1 107 ? -11.454 -1.515 9.663 1.00 89.94 107 ILE A N 1
ATOM 870 C CA . ILE A 1 107 ? -11.972 -1.114 8.343 1.00 89.94 107 ILE A CA 1
ATOM 871 C C . ILE A 1 107 ? -10.874 -0.442 7.499 1.00 89.94 107 ILE A C 1
ATOM 873 O O . ILE A 1 107 ? -10.701 -0.779 6.325 1.00 89.94 107 ILE A O 1
ATOM 877 N N . ALA A 1 108 ? -10.096 0.465 8.100 1.00 93.75 108 ALA A N 1
ATOM 878 C CA . ALA A 1 108 ? -8.976 1.131 7.433 1.00 93.75 108 ALA A CA 1
ATOM 879 C C . ALA A 1 108 ? -7.893 0.143 6.970 1.00 93.75 108 ALA A C 1
ATOM 881 O O . ALA A 1 108 ? -7.437 0.194 5.825 1.00 93.75 108 ALA A O 1
ATOM 882 N N . TYR A 1 109 ? -7.513 -0.782 7.853 1.00 95.69 109 TYR A N 1
ATOM 883 C CA . TYR A 1 109 ? -6.547 -1.841 7.573 1.00 95.69 109 TYR A CA 1
ATOM 884 C C . TYR A 1 109 ? -7.013 -2.759 6.433 1.00 95.69 109 TYR A C 1
ATOM 886 O O . TYR A 1 109 ? -6.263 -3.002 5.487 1.00 95.69 109 TYR A O 1
ATOM 894 N N . VAL A 1 110 ? -8.264 -3.220 6.482 1.00 96.44 110 VAL A N 1
ATOM 895 C CA . VAL A 1 110 ? -8.846 -4.118 5.475 1.00 96.44 110 VAL A CA 1
ATOM 896 C C . VAL A 1 110 ? -8.971 -3.428 4.115 1.00 96.44 110 VAL A C 1
ATOM 898 O O . VAL A 1 110 ? -8.666 -4.025 3.081 1.00 96.44 110 VAL A O 1
ATOM 901 N N . GLY A 1 111 ? -9.348 -2.148 4.098 1.00 96.00 111 GLY A N 1
ATOM 902 C CA . GLY A 1 111 ? -9.327 -1.337 2.883 1.00 96.00 111 GLY A CA 1
ATOM 903 C C . GLY A 1 111 ? -7.922 -1.192 2.296 1.00 96.00 111 GLY A C 1
ATOM 904 O O . GLY A 1 111 ? -7.733 -1.387 1.096 1.00 96.00 111 GLY A O 1
ATOM 905 N N . GLY A 1 112 ? -6.925 -0.917 3.144 1.00 97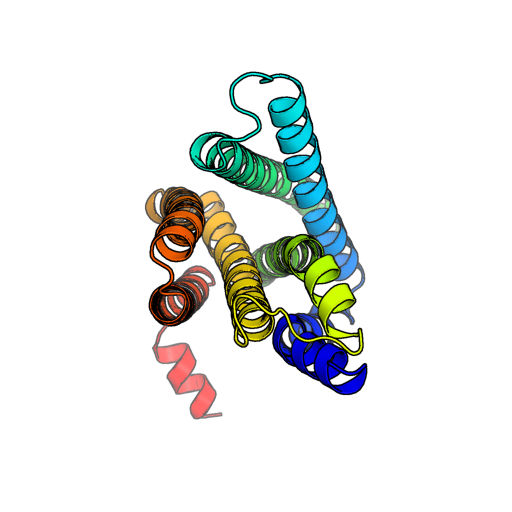.25 112 GLY A N 1
ATOM 906 C CA . GLY A 1 112 ? -5.515 -0.868 2.751 1.00 97.25 112 GLY A CA 1
ATOM 907 C C . GLY A 1 112 ? -5.004 -2.196 2.181 1.00 97.25 112 GLY A C 1
ATOM 908 O O . GLY A 1 112 ? -4.295 -2.193 1.176 1.00 97.25 112 GLY A O 1
ATOM 909 N N . LEU A 1 113 ? -5.420 -3.330 2.757 1.00 98.00 113 LEU A N 1
ATOM 910 C CA . LEU A 1 113 ? -5.135 -4.671 2.232 1.00 98.00 113 LEU A CA 1
ATOM 911 C C . LEU A 1 113 ? -5.728 -4.881 0.837 1.00 98.00 113 LEU A C 1
ATOM 913 O O . LEU A 1 113 ? -5.033 -5.389 -0.040 1.00 98.00 113 LEU A O 1
ATOM 917 N N . GLY A 1 114 ? -6.968 -4.438 0.611 1.00 97.88 114 GLY A N 1
ATOM 918 C CA . GLY A 1 114 ? -7.604 -4.466 -0.707 1.00 97.88 114 GLY A CA 1
ATOM 919 C C . GLY A 1 114 ? -6.829 -3.660 -1.750 1.00 97.88 114 GLY A C 1
ATOM 920 O O . GLY A 1 114 ? -6.505 -4.192 -2.810 1.00 97.88 114 GLY A O 1
ATOM 921 N N . PHE A 1 115 ? -6.471 -2.412 -1.420 1.00 98.06 115 PHE A N 1
ATOM 922 C CA . PHE A 1 115 ? -5.625 -1.549 -2.259 1.00 98.06 115 PHE A CA 1
ATOM 923 C C . PHE A 1 115 ? -4.277 -2.212 -2.575 1.00 98.06 115 PHE A C 1
ATOM 925 O O . PHE A 1 115 ? -3.878 -2.280 -3.734 1.00 98.06 115 PHE A O 1
ATOM 932 N N . GLY A 1 116 ? -3.589 -2.727 -1.552 1.00 97.81 116 GLY A N 1
ATOM 933 C CA . GLY A 1 116 ? -2.276 -3.345 -1.701 1.00 97.81 116 GLY A CA 1
ATOM 934 C C . GLY A 1 116 ? -2.311 -4.596 -2.569 1.00 97.81 116 GLY A C 1
ATOM 935 O O . GLY A 1 116 ? -1.530 -4.699 -3.510 1.00 97.81 116 GLY A O 1
ATOM 936 N N . LEU A 1 117 ? -3.234 -5.527 -2.305 1.00 97.81 117 LEU A N 1
ATOM 937 C CA . LEU A 1 117 ? -3.345 -6.779 -3.058 1.00 97.81 117 LEU A CA 1
ATOM 938 C C . LEU A 1 117 ? -3.595 -6.540 -4.548 1.00 97.81 117 LEU A C 1
ATOM 940 O O . LEU A 1 117 ? -2.892 -7.121 -5.374 1.00 97.81 117 LEU A O 1
ATOM 944 N N . ILE A 1 118 ? -4.556 -5.680 -4.903 1.00 98.31 118 ILE A N 1
ATOM 945 C CA . ILE A 1 118 ? -4.858 -5.436 -6.317 1.00 98.31 118 ILE A CA 1
ATOM 946 C C . ILE A 1 118 ? -3.733 -4.672 -7.018 1.00 98.31 118 ILE A C 1
ATOM 948 O O . ILE A 1 118 ? -3.396 -5.012 -8.153 1.00 98.31 118 ILE A O 1
ATOM 952 N N . ALA A 1 119 ? -3.093 -3.720 -6.327 1.00 97.56 119 ALA A N 1
ATOM 953 C CA . ALA A 1 119 ? -1.909 -3.040 -6.837 1.00 97.56 119 ALA A CA 1
ATOM 954 C C . ALA A 1 119 ? -0.798 -4.052 -7.122 1.00 97.56 119 ALA A C 1
ATOM 956 O O . ALA A 1 119 ? -0.219 -4.059 -8.207 1.00 97.56 119 ALA A O 1
ATOM 957 N N . GLY A 1 120 ? -0.569 -4.977 -6.188 1.00 97.00 120 GLY A N 1
ATOM 958 C CA . GLY A 1 120 ? 0.416 -6.033 -6.342 1.00 97.00 120 GLY A CA 1
ATOM 959 C C . GLY A 1 120 ? 0.130 -6.966 -7.519 1.00 97.00 120 GLY A C 1
ATOM 960 O O . GLY A 1 120 ? 1.039 -7.291 -8.282 1.00 97.00 120 GLY A O 1
ATOM 961 N N . ILE A 1 121 ? -1.134 -7.355 -7.714 1.00 96.69 121 ILE A N 1
ATOM 962 C CA . ILE A 1 121 ? -1.557 -8.174 -8.859 1.00 96.69 121 ILE A CA 1
ATOM 963 C C . ILE A 1 121 ? -1.270 -7.439 -10.170 1.00 96.69 121 ILE A C 1
ATOM 965 O O . ILE A 1 121 ? -0.628 -8.009 -11.050 1.00 96.69 121 ILE A O 1
ATOM 969 N N . VAL A 1 122 ? -1.678 -6.174 -10.297 1.00 96.31 122 VAL A N 1
ATOM 970 C CA . VAL A 1 122 ? -1.450 -5.399 -11.527 1.00 96.31 122 VAL A CA 1
ATOM 971 C C . VAL A 1 122 ? 0.041 -5.175 -11.793 1.00 96.31 122 VAL A C 1
ATOM 973 O O . VAL A 1 122 ? 0.473 -5.255 -12.941 1.00 96.31 122 VAL A O 1
ATOM 976 N N . MET A 1 123 ? 0.844 -4.955 -10.751 1.00 93.62 123 MET A N 1
ATOM 977 C CA . MET A 1 123 ? 2.289 -4.757 -10.883 1.00 93.62 123 MET A CA 1
ATOM 978 C C . MET A 1 123 ? 3.050 -6.035 -11.264 1.00 93.62 123 MET A C 1
ATOM 980 O O . MET A 1 123 ? 4.029 -5.956 -12.007 1.00 93.62 123 MET A O 1
ATOM 984 N N . PHE A 1 124 ? 2.636 -7.207 -10.766 1.00 94.69 124 PHE A N 1
ATOM 985 C CA . PHE A 1 124 ? 3.455 -8.423 -10.838 1.00 94.69 124 PHE A CA 1
ATOM 986 C C . PHE A 1 124 ? 2.901 -9.537 -11.733 1.00 94.69 124 PHE A C 1
ATOM 988 O O . PHE A 1 124 ? 3.680 -10.382 -12.168 1.00 94.69 124 PHE A O 1
ATOM 995 N N . ALA A 1 125 ? 1.609 -9.544 -12.085 1.00 93.06 125 ALA A N 1
ATOM 996 C CA . ALA A 1 125 ? 1.000 -10.635 -12.861 1.00 93.06 125 ALA A CA 1
ATOM 997 C C . ALA A 1 125 ? 1.721 -10.913 -14.194 1.00 93.06 125 ALA A C 1
ATOM 999 O O . ALA A 1 125 ? 2.019 -12.064 -14.518 1.00 93.06 125 ALA A O 1
ATOM 1000 N N . ASN A 1 126 ? 2.077 -9.864 -14.940 1.00 91.56 126 ASN A N 1
ATOM 1001 C CA . ASN A 1 126 ? 2.794 -10.017 -16.210 1.00 91.56 126 ASN A CA 1
ATOM 1002 C C . ASN A 1 126 ? 4.229 -10.526 -16.010 1.00 91.56 126 ASN A C 1
ATOM 1004 O O . ASN A 1 126 ? 4.699 -11.373 -16.769 1.00 91.56 126 ASN A O 1
ATOM 1008 N N . VAL A 1 127 ? 4.916 -10.064 -14.962 1.00 90.62 127 VAL A N 1
ATOM 1009 C CA . VAL A 1 127 ? 6.269 -10.534 -14.623 1.00 90.62 127 VAL A CA 1
ATOM 1010 C C . VAL A 1 127 ? 6.241 -12.003 -14.202 1.00 90.62 127 VAL A C 1
ATOM 1012 O O . VAL A 1 127 ? 7.112 -12.777 -14.593 1.00 90.62 127 VAL A O 1
ATOM 1015 N N . LEU A 1 128 ? 5.210 -12.406 -13.461 1.00 89.19 128 LEU A N 1
ATOM 1016 C CA . LEU A 1 128 ? 4.999 -13.784 -13.036 1.00 89.19 128 LEU A CA 1
ATOM 1017 C C . LEU A 1 128 ? 4.761 -14.718 -14.229 1.00 89.19 128 LEU A C 1
ATOM 1019 O O . LEU A 1 128 ? 5.311 -15.817 -14.273 1.00 89.19 128 LEU A O 1
ATOM 1023 N N . SER A 1 129 ? 4.001 -14.250 -15.223 1.00 89.88 129 SER A N 1
ATOM 1024 C CA . SER A 1 129 ? 3.805 -14.962 -16.488 1.00 89.88 129 SER A CA 1
ATOM 1025 C C . SER A 1 129 ? 5.139 -15.190 -17.206 1.00 89.88 129 SER A C 1
ATOM 1027 O O . SER A 1 129 ? 5.470 -16.325 -17.551 1.00 89.88 129 SER A O 1
ATOM 1029 N N . VAL A 1 130 ? 5.982 -14.157 -17.316 1.00 86.94 130 VAL A N 1
ATOM 1030 C CA . VAL A 1 130 ? 7.330 -14.284 -17.903 1.00 86.94 130 VAL A CA 1
ATOM 1031 C C . VAL A 1 130 ? 8.209 -15.254 -17.104 1.00 86.94 130 VAL A C 1
ATOM 1033 O O . VAL A 1 130 ? 8.900 -16.085 -17.694 1.00 86.94 130 VAL A O 1
ATOM 1036 N N . ALA A 1 131 ? 8.152 -15.206 -15.772 1.00 87.19 131 ALA A N 1
ATOM 1037 C CA . ALA A 1 131 ? 8.909 -16.097 -14.893 1.00 87.19 131 ALA A CA 1
ATOM 1038 C C . ALA A 1 131 ? 8.493 -17.575 -15.004 1.00 87.19 131 ALA A C 1
ATOM 1040 O O . ALA A 1 131 ? 9.269 -18.460 -14.643 1.00 87.19 131 ALA A O 1
ATOM 1041 N N . SER A 1 132 ? 7.288 -17.867 -15.502 1.00 87.75 132 SER A N 1
ATOM 1042 C CA . SER A 1 132 ? 6.825 -19.247 -15.691 1.00 87.75 132 SER A CA 1
ATOM 1043 C C . SER A 1 132 ? 7.442 -19.935 -16.917 1.00 87.75 132 SER A C 1
ATOM 1045 O O . SER A 1 132 ? 7.475 -21.165 -16.976 1.00 87.75 132 SER A O 1
ATOM 1047 N N . GLY A 1 133 ? 7.959 -19.157 -17.875 1.00 85.62 133 GLY A N 1
ATOM 1048 C CA . GLY A 1 133 ? 8.516 -19.659 -19.130 1.00 85.62 133 GLY A CA 1
ATOM 1049 C C . GLY A 1 133 ? 9.983 -20.105 -19.033 1.00 85.62 133 GLY A C 1
ATOM 1050 O O . GLY A 1 133 ? 10.725 -19.616 -18.180 1.00 85.62 133 GLY A O 1
ATOM 1051 N N . PRO A 1 134 ? 10.460 -20.971 -19.952 1.00 80.25 134 PRO A N 1
ATOM 1052 C CA . PRO A 1 134 ? 11.774 -21.628 -19.887 1.00 80.25 134 PRO A CA 1
ATOM 1053 C C . PRO A 1 134 ? 12.973 -20.667 -19.950 1.00 80.25 134 PRO A C 1
ATOM 1055 O O . PRO A 1 134 ? 14.048 -21.000 -19.454 1.00 80.25 134 PRO A O 1
ATOM 1058 N N . GLY A 1 135 ? 12.795 -19.440 -20.448 1.00 74.75 135 GLY A N 1
ATOM 1059 C CA . GLY A 1 135 ? 13.841 -18.412 -20.520 1.00 74.75 135 GLY A CA 1
ATOM 1060 C C . GLY A 1 135 ? 14.053 -17.636 -19.214 1.00 74.75 135 GLY A C 1
ATOM 1061 O O . GLY A 1 135 ? 13.170 -17.575 -18.365 1.00 74.75 135 GLY A O 1
ATOM 1062 N N . THR A 1 136 ? 15.240 -17.056 -19.034 1.00 70.75 136 THR A N 1
ATOM 1063 C CA . THR A 1 136 ? 15.487 -15.994 -18.041 1.00 70.75 136 THR A CA 1
ATOM 1064 C C . THR A 1 136 ? 15.583 -14.652 -18.761 1.00 70.75 136 THR A C 1
ATOM 1066 O O . THR A 1 136 ? 15.934 -14.609 -19.945 1.00 70.75 136 THR A O 1
ATOM 1069 N N . VAL A 1 137 ? 15.264 -13.554 -18.077 1.00 75.12 137 VAL A N 1
ATOM 1070 C CA . VAL A 1 137 ? 15.355 -12.212 -18.663 1.00 75.12 137 VAL A CA 1
ATOM 1071 C C . VAL A 1 137 ? 16.828 -11.896 -18.931 1.00 75.12 137 VAL A C 1
ATOM 1073 O O . VAL A 1 137 ? 17.615 -11.700 -18.009 1.00 75.12 137 VAL A O 1
ATOM 1076 N N . ARG A 1 138 ? 17.210 -11.877 -20.216 1.00 62.78 138 ARG A N 1
ATOM 1077 C CA . ARG A 1 138 ? 18.615 -11.805 -20.664 1.00 62.78 138 ARG A CA 1
ATOM 1078 C C . ARG A 1 138 ? 19.343 -10.528 -20.237 1.00 62.78 138 ARG A C 1
ATOM 1080 O O . ARG A 1 138 ? 20.562 -10.554 -20.135 1.00 62.78 138 ARG A O 1
ATOM 1087 N N . SER A 1 139 ? 18.622 -9.430 -20.018 1.00 69.31 139 SER A N 1
ATOM 1088 C CA . SER A 1 139 ? 19.211 -8.135 -19.659 1.00 69.31 139 SER A CA 1
ATOM 1089 C C . SER A 1 139 ? 19.569 -8.023 -18.176 1.00 69.31 139 SER A C 1
ATOM 1091 O O . SER A 1 139 ? 20.530 -7.340 -17.838 1.00 69.31 139 SER A O 1
ATOM 1093 N N . ASN A 1 140 ? 18.822 -8.684 -17.286 1.00 72.69 140 ASN A N 1
ATOM 1094 C CA . ASN A 1 140 ? 19.082 -8.663 -15.851 1.00 72.69 140 ASN A CA 1
ATOM 1095 C C . ASN A 1 140 ? 18.514 -9.918 -15.176 1.00 72.69 140 ASN A C 1
ATOM 1097 O O . ASN A 1 140 ? 17.303 -10.058 -14.999 1.00 72.69 140 ASN A O 1
ATOM 1101 N N . GLN A 1 141 ? 19.412 -10.798 -14.732 1.00 74.25 141 GLN A N 1
ATOM 1102 C CA . GLN A 1 141 ? 19.080 -12.040 -14.025 1.00 74.25 141 GLN A CA 1
ATOM 1103 C C . GLN A 1 141 ? 18.274 -11.826 -12.731 1.00 74.25 141 GLN A C 1
ATOM 1105 O O . GLN A 1 141 ? 17.545 -12.719 -12.307 1.00 74.25 141 GLN A O 1
ATOM 1110 N N . TYR A 1 142 ? 18.363 -10.641 -12.119 1.00 82.19 142 TYR A N 1
ATOM 1111 C CA . TYR A 1 142 ? 17.650 -10.299 -10.889 1.00 82.19 142 TYR A CA 1
ATOM 1112 C C . TYR A 1 142 ? 16.317 -9.592 -11.133 1.00 82.19 142 TYR A C 1
ATOM 1114 O O . TYR A 1 142 ? 15.637 -9.272 -10.164 1.00 82.19 142 TYR A O 1
ATOM 1122 N N . PHE A 1 143 ? 15.920 -9.354 -12.388 1.00 84.50 143 PHE A N 1
ATOM 1123 C CA . PHE A 1 143 ? 14.707 -8.602 -12.718 1.00 84.50 143 PHE A CA 1
ATOM 1124 C C . PHE A 1 143 ? 13.468 -9.145 -11.995 1.00 84.50 143 PHE A C 1
ATOM 1126 O O . PHE A 1 143 ? 12.812 -8.407 -11.267 1.00 84.50 143 PHE A O 1
ATOM 1133 N N . VAL A 1 144 ? 13.203 -10.451 -12.115 1.00 88.50 144 VAL A N 1
ATOM 1134 C CA . VAL A 1 144 ? 12.030 -11.090 -11.493 1.00 88.50 144 VAL A CA 1
ATOM 1135 C C . VAL A 1 144 ? 12.088 -10.990 -9.967 1.00 88.50 144 VAL A C 1
ATOM 1137 O O . VAL A 1 144 ? 11.087 -10.654 -9.338 1.00 88.50 144 VAL A O 1
ATOM 1140 N N . THR A 1 145 ? 13.264 -11.214 -9.372 1.00 89.25 145 THR A N 1
ATOM 1141 C CA . THR A 1 145 ? 13.481 -11.094 -7.923 1.00 89.25 145 THR A CA 1
ATOM 1142 C C . THR A 1 145 ? 13.207 -9.678 -7.427 1.00 89.25 145 THR A C 1
ATOM 1144 O O . THR A 1 145 ? 12.477 -9.489 -6.457 1.00 89.25 145 THR A O 1
ATOM 1147 N N . VAL A 1 146 ? 13.766 -8.672 -8.102 1.00 89.38 146 VAL A N 1
ATOM 1148 C CA . VAL A 1 146 ? 13.574 -7.263 -7.752 1.00 89.38 146 VAL A CA 1
ATOM 1149 C C . VAL A 1 146 ? 12.106 -6.883 -7.900 1.00 89.38 146 VAL A C 1
ATOM 1151 O O . VAL A 1 146 ? 11.547 -6.293 -6.984 1.00 89.38 146 VAL A O 1
ATOM 1154 N N . SER A 1 147 ? 11.448 -7.265 -8.996 1.00 90.88 147 SER A N 1
ATOM 1155 C CA . SER A 1 147 ? 10.016 -7.019 -9.189 1.00 90.88 147 SER A CA 1
ATOM 1156 C C . SER A 1 147 ? 9.165 -7.654 -8.088 1.00 90.88 147 SER A C 1
ATOM 1158 O O . SER A 1 147 ? 8.255 -6.998 -7.581 1.00 90.88 147 SER A O 1
ATOM 1160 N N . ALA A 1 148 ? 9.473 -8.886 -7.675 1.00 93.25 148 ALA A N 1
ATOM 1161 C CA . ALA A 1 148 ? 8.734 -9.591 -6.631 1.00 93.25 148 ALA A CA 1
ATOM 1162 C C . ALA A 1 148 ? 8.790 -8.849 -5.283 1.00 93.25 148 ALA A C 1
ATOM 1164 O O . ALA A 1 148 ? 7.749 -8.594 -4.668 1.00 93.25 148 ALA A O 1
ATOM 1165 N N . PHE A 1 149 ? 9.990 -8.454 -4.846 1.00 93.06 149 PHE A N 1
ATOM 1166 C CA . PHE A 1 149 ? 10.183 -7.753 -3.574 1.00 93.06 149 PHE A CA 1
ATOM 1167 C C . PHE A 1 149 ? 9.719 -6.291 -3.620 1.00 93.06 149 PHE A C 1
ATOM 1169 O O . PHE A 1 149 ? 9.082 -5.828 -2.678 1.00 93.06 149 PHE A O 1
ATOM 1176 N N . SER A 1 150 ? 9.930 -5.581 -4.731 1.00 92.75 150 SER A N 1
ATOM 1177 C CA . SER A 1 150 ? 9.378 -4.234 -4.936 1.00 92.75 150 SER A CA 1
ATOM 1178 C C . SER A 1 150 ? 7.850 -4.232 -4.863 1.00 92.75 150 SER A C 1
ATOM 1180 O O . SER A 1 150 ? 7.253 -3.333 -4.275 1.00 92.75 150 SER A O 1
ATOM 1182 N N . THR A 1 151 ? 7.208 -5.266 -5.412 1.00 95.56 151 THR A N 1
ATOM 1183 C CA . THR A 1 151 ? 5.753 -5.429 -5.321 1.00 95.56 151 THR A CA 1
ATOM 1184 C C . THR A 1 151 ? 5.317 -5.689 -3.880 1.00 95.56 151 THR A C 1
ATOM 1186 O O . THR A 1 151 ? 4.357 -5.083 -3.412 1.00 95.56 151 THR A O 1
ATOM 1189 N N . GLN A 1 152 ? 6.044 -6.539 -3.148 1.00 96.31 152 GLN A N 1
ATOM 1190 C CA . GLN A 1 152 ? 5.768 -6.797 -1.733 1.00 96.31 152 GLN A CA 1
ATOM 1191 C C . GLN A 1 152 ? 5.854 -5.512 -0.892 1.00 96.31 152 GLN A C 1
ATOM 1193 O O . GLN A 1 152 ? 4.958 -5.249 -0.091 1.00 96.31 152 GLN A O 1
ATOM 1198 N N . VAL A 1 153 ? 6.887 -4.690 -1.115 1.00 95.69 153 VAL A N 1
ATOM 1199 C CA . VAL A 1 153 ? 7.047 -3.370 -0.482 1.00 95.69 153 VAL A CA 1
ATOM 1200 C C . VAL A 1 153 ? 5.818 -2.496 -0.732 1.00 95.69 153 VAL A C 1
ATOM 1202 O O . VAL A 1 153 ? 5.243 -1.969 0.219 1.00 95.69 153 VAL A O 1
ATOM 1205 N N . MET A 1 154 ? 5.356 -2.388 -1.981 1.00 96.38 154 MET A N 1
ATOM 1206 C CA . MET A 1 154 ? 4.168 -1.589 -2.305 1.00 96.38 154 MET A CA 1
ATOM 1207 C C . MET A 1 154 ? 2.893 -2.127 -1.649 1.00 96.38 154 MET A C 1
ATOM 1209 O O . MET A 1 154 ? 2.100 -1.339 -1.135 1.00 96.38 154 MET A O 1
ATOM 1213 N N . ILE A 1 155 ? 2.704 -3.451 -1.597 1.00 97.94 155 ILE A N 1
ATOM 1214 C CA . ILE A 1 155 ? 1.558 -4.062 -0.908 1.00 97.94 155 ILE A CA 1
ATOM 1215 C C . ILE A 1 155 ? 1.556 -3.679 0.579 1.00 97.94 155 ILE A C 1
ATOM 1217 O O . ILE A 1 155 ? 0.539 -3.211 1.093 1.00 97.94 155 ILE A O 1
ATOM 1221 N N . ILE A 1 156 ? 2.690 -3.857 1.268 1.00 97.06 156 ILE A N 1
ATOM 1222 C CA . ILE A 1 156 ? 2.821 -3.546 2.699 1.00 97.06 156 ILE A CA 1
ATOM 1223 C C . ILE A 1 156 ? 2.583 -2.053 2.944 1.00 97.06 156 ILE A C 1
ATOM 1225 O O . ILE A 1 156 ? 1.820 -1.690 3.840 1.00 97.06 156 ILE A O 1
ATOM 1229 N N . LEU A 1 157 ? 3.178 -1.187 2.121 1.00 97.50 157 LEU A N 1
ATOM 1230 C CA . LEU A 1 157 ? 2.990 0.255 2.232 1.00 97.50 157 LEU A CA 1
ATOM 1231 C C . LEU A 1 157 ? 1.529 0.660 2.027 1.00 97.50 157 LEU A C 1
ATOM 1233 O O . LEU A 1 157 ? 1.032 1.449 2.820 1.00 97.50 157 LEU A O 1
ATOM 1237 N N . HIS A 1 158 ? 0.801 0.090 1.062 1.00 98.19 158 HIS A N 1
ATOM 1238 C CA . HIS A 1 158 ? -0.631 0.372 0.893 1.00 98.19 158 HIS A CA 1
ATOM 1239 C C . HIS A 1 158 ? -1.474 -0.015 2.112 1.00 98.19 158 HIS A C 1
ATOM 1241 O O . HIS A 1 158 ? -2.389 0.730 2.476 1.00 98.19 158 HIS A O 1
ATOM 1247 N N . ILE A 1 159 ? -1.145 -1.128 2.776 1.00 97.88 159 ILE A N 1
ATOM 1248 C CA . ILE A 1 159 ? -1.795 -1.525 4.030 1.00 97.88 159 ILE A CA 1
ATOM 1249 C C . ILE A 1 159 ? -1.542 -0.463 5.108 1.00 97.88 159 ILE A C 1
ATOM 1251 O O . ILE A 1 159 ? -2.489 0.057 5.702 1.00 97.88 159 ILE A O 1
ATOM 1255 N N . CYS A 1 160 ? -0.278 -0.089 5.331 1.00 97.38 160 CYS A N 1
ATOM 1256 C CA . CYS A 1 160 ? 0.098 0.910 6.334 1.00 97.38 160 CYS A CA 1
ATOM 1257 C C . CYS A 1 160 ? -0.483 2.297 6.027 1.00 97.38 160 CYS A C 1
ATOM 1259 O O . CYS A 1 160 ? -1.017 2.961 6.916 1.00 97.38 160 CYS A O 1
ATOM 1261 N N . TRP A 1 161 ? -0.417 2.729 4.769 1.00 98.00 161 TRP A N 1
ATOM 1262 C CA . TRP A 1 161 ? -0.981 3.987 4.298 1.00 98.00 161 TRP A CA 1
ATOM 1263 C C . TRP A 1 161 ? -2.488 4.043 4.500 1.00 98.00 161 TRP A C 1
ATOM 1265 O O . TRP A 1 161 ? -2.984 5.086 4.910 1.00 98.00 161 TRP A O 1
ATOM 1275 N N . GLY A 1 162 ? -3.214 2.942 4.280 1.00 96.69 162 GLY A N 1
ATOM 1276 C CA . GLY A 1 162 ? -4.644 2.861 4.583 1.00 96.69 162 GLY A CA 1
ATOM 1277 C C . GLY A 1 162 ? -4.938 3.200 6.045 1.00 96.69 162 GLY A C 1
ATOM 1278 O O . GLY A 1 162 ? -5.729 4.102 6.322 1.00 96.69 162 GLY A O 1
ATOM 1279 N N . VAL A 1 163 ? -4.231 2.548 6.974 1.00 96.38 163 VAL A N 1
ATOM 1280 C CA . VAL A 1 163 ? -4.380 2.772 8.424 1.00 96.38 163 VAL A CA 1
ATOM 1281 C C . VAL A 1 163 ? -4.034 4.211 8.813 1.00 96.38 163 VAL A C 1
ATOM 1283 O O . VAL A 1 163 ? -4.836 4.885 9.460 1.00 96.38 163 VAL A O 1
ATOM 1286 N N . ILE A 1 164 ? -2.863 4.704 8.400 1.00 96.69 164 ILE A N 1
ATOM 1287 C CA . ILE A 1 164 ? -2.365 6.037 8.778 1.00 96.69 164 ILE A CA 1
ATOM 1288 C C . ILE A 1 164 ? -3.246 7.139 8.190 1.00 96.69 164 ILE A C 1
ATOM 1290 O O . ILE A 1 164 ? -3.567 8.106 8.878 1.00 96.69 164 ILE A O 1
ATOM 1294 N N . PHE A 1 165 ? -3.662 7.000 6.932 1.00 96.69 165 PHE A N 1
ATOM 1295 C CA . PHE A 1 165 ? -4.470 8.008 6.257 1.00 96.69 165 PHE A CA 1
ATOM 1296 C C . PHE A 1 165 ? -5.859 8.129 6.887 1.00 96.69 165 PHE A C 1
ATOM 1298 O O . PHE A 1 165 ? -6.316 9.240 7.152 1.00 96.69 165 PHE A O 1
ATOM 1305 N N . PHE A 1 166 ? -6.510 7.003 7.196 1.00 95.06 166 PHE A N 1
ATOM 1306 C CA . PHE A 1 166 ? -7.809 7.001 7.873 1.00 95.06 166 PHE A CA 1
ATOM 1307 C C . PHE A 1 166 ? -7.698 7.589 9.282 1.00 95.06 166 PHE A C 1
ATOM 1309 O O . PHE A 1 166 ? -8.457 8.496 9.620 1.00 95.06 166 PHE A O 1
ATOM 1316 N N . ALA A 1 167 ? -6.705 7.154 10.065 1.00 94.25 167 ALA A N 1
ATOM 1317 C CA . ALA A 1 167 ? -6.449 7.707 11.394 1.00 94.25 167 ALA A CA 1
ATOM 1318 C C . ALA A 1 167 ? -6.165 9.219 11.340 1.00 94.25 167 ALA A C 1
ATOM 1320 O O . ALA A 1 167 ? -6.658 9.980 12.174 1.00 94.25 167 ALA A O 1
ATOM 1321 N N . GLY A 1 168 ? -5.414 9.684 10.336 1.00 94.31 168 GLY A N 1
ATOM 1322 C CA . GLY A 1 168 ? -5.164 11.102 10.084 1.00 94.31 168 GLY A CA 1
ATOM 1323 C C . GLY A 1 168 ? -6.437 11.889 9.773 1.00 94.31 168 GLY A C 1
ATOM 1324 O O . GLY A 1 168 ? -6.646 12.958 10.343 1.00 94.31 168 GLY A O 1
ATOM 1325 N N . LEU A 1 169 ? -7.313 11.353 8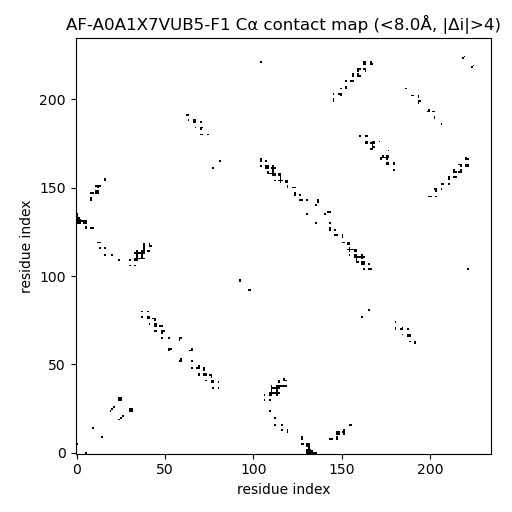.919 1.00 94.12 169 LEU A N 1
ATOM 1326 C CA . LEU A 1 169 ? -8.586 11.989 8.565 1.00 94.12 169 LEU A CA 1
ATOM 1327 C C . LEU A 1 169 ? -9.579 12.037 9.734 1.00 94.12 169 LEU A C 1
ATOM 1329 O O . LEU A 1 169 ? -10.324 13.010 9.856 1.00 94.12 169 LEU A O 1
ATOM 1333 N N . GLU A 1 170 ? -9.596 11.022 10.599 1.00 91.62 170 GLU A N 1
ATOM 1334 C CA . GLU A 1 170 ? -10.447 11.000 11.795 1.00 91.62 170 GLU A CA 1
ATOM 1335 C C . GLU A 1 170 ? -9.952 11.962 12.877 1.00 91.62 170 GLU A C 1
ATOM 1337 O O . GLU A 1 170 ? -10.732 12.760 13.396 1.00 91.62 170 GLU A O 1
ATOM 1342 N N . SER A 1 171 ? -8.649 11.943 13.164 1.00 90.56 171 SER A N 1
ATOM 1343 C CA . SER A 1 171 ? -8.020 12.807 14.174 1.00 90.56 171 SER A CA 1
ATOM 1344 C C . SER A 1 171 ? -7.748 14.238 13.694 1.00 90.56 171 SER A C 1
ATOM 1346 O O . SER A 1 171 ? -7.309 15.074 14.481 1.00 90.56 171 SER A O 1
ATOM 1348 N N . LYS A 1 172 ? -7.984 14.534 12.406 1.00 92.06 172 LYS A N 1
ATOM 1349 C CA . LYS A 1 172 ? -7.564 15.774 11.724 1.00 92.06 172 LYS A CA 1
ATOM 1350 C C . LYS A 1 172 ? -6.062 16.058 11.869 1.00 92.06 172 LYS A C 1
ATOM 1352 O O . LYS A 1 172 ? -5.634 17.213 11.849 1.00 92.06 172 LYS A O 1
ATOM 1357 N N . ASN A 1 173 ? -5.250 15.010 12.005 1.00 92.69 173 ASN A N 1
ATOM 1358 C CA . ASN A 1 173 ? -3.804 15.138 12.067 1.00 92.69 173 ASN A CA 1
ATOM 1359 C C . ASN A 1 173 ? -3.234 15.322 10.656 1.00 92.69 173 ASN A C 1
ATOM 1361 O O . ASN A 1 173 ? -3.029 14.362 9.908 1.00 92.69 173 ASN A O 1
ATOM 1365 N N . TRP A 1 174 ? -2.943 16.576 10.314 1.00 93.62 174 TRP A N 1
ATOM 1366 C CA . TRP A 1 174 ? -2.386 16.965 9.020 1.00 93.62 174 TRP A CA 1
ATOM 1367 C C . TRP A 1 174 ? -1.070 16.261 8.687 1.00 93.62 174 TRP A C 1
ATOM 1369 O O . TRP A 1 174 ? -0.825 15.976 7.517 1.00 93.62 174 TRP A O 1
ATOM 1379 N N . LEU A 1 175 ? -0.254 15.914 9.691 1.00 93.88 175 LEU A N 1
ATOM 1380 C CA . LEU A 1 175 ? 0.997 15.193 9.455 1.00 93.88 175 LEU A CA 1
ATOM 1381 C C . LEU A 1 175 ? 0.728 13.826 8.825 1.00 93.88 175 LEU A C 1
ATOM 1383 O O . LEU A 1 175 ? 1.363 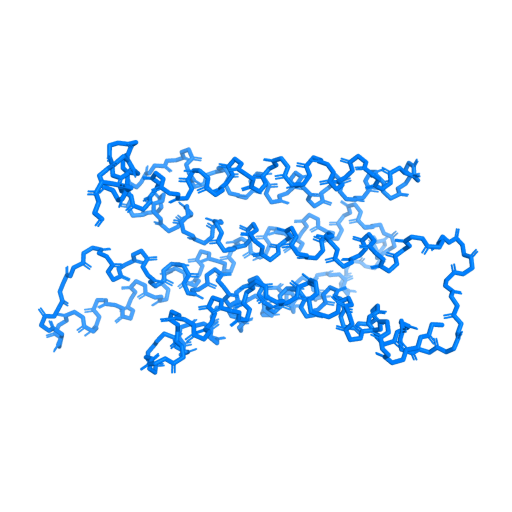13.482 7.837 1.00 93.88 175 LEU A O 1
ATOM 1387 N N . TYR A 1 176 ? -0.247 13.071 9.333 1.00 93.12 176 TYR A N 1
ATOM 1388 C CA . TYR A 1 176 ? -0.609 11.768 8.769 1.00 93.12 176 TYR A CA 1
ATOM 1389 C C . TYR A 1 176 ? -1.287 11.892 7.405 1.00 93.12 176 TYR A C 1
ATOM 1391 O O . TYR A 1 176 ? -0.984 11.115 6.500 1.00 93.12 176 TYR A O 1
ATOM 1399 N N . ILE A 1 177 ? -2.149 12.901 7.237 1.00 93.94 177 ILE A N 1
ATOM 1400 C CA . ILE A 1 177 ? -2.854 13.155 5.974 1.00 93.94 177 ILE A CA 1
ATOM 1401 C C . ILE A 1 177 ? -1.867 13.448 4.840 1.00 93.94 177 ILE A C 1
ATOM 1403 O O . ILE A 1 177 ? -2.055 12.932 3.743 1.00 93.94 177 ILE A O 1
ATOM 1407 N N . PHE A 1 178 ? -0.817 14.238 5.087 1.00 95.19 178 PHE A N 1
ATOM 1408 C CA . PHE A 1 178 ? 0.175 14.576 4.062 1.00 95.19 178 PHE A CA 1
ATOM 1409 C C . PHE A 1 178 ? 1.327 13.569 3.959 1.00 95.19 178 PHE A C 1
ATOM 1411 O O . PHE A 1 178 ? 1.837 13.355 2.860 1.00 95.19 178 PHE A O 1
ATOM 1418 N N . ALA A 1 179 ? 1.719 12.901 5.049 1.00 95.00 179 ALA A N 1
ATOM 1419 C CA . ALA A 1 179 ? 2.809 11.921 5.021 1.00 95.00 179 ALA A CA 1
ATOM 1420 C C . ALA A 1 179 ? 2.536 10.768 4.046 1.00 95.00 179 ALA A C 1
ATOM 1422 O O . ALA A 1 179 ? 3.443 10.322 3.344 1.00 95.00 179 ALA A O 1
ATOM 1423 N N . VAL A 1 180 ? 1.289 10.299 3.969 1.00 96.88 180 VAL A N 1
ATOM 1424 C CA . VAL A 1 180 ? 0.888 9.207 3.072 1.00 96.88 180 VAL A CA 1
ATOM 1425 C C . VAL A 1 180 ? 1.076 9.558 1.583 1.00 96.88 180 VAL A C 1
ATOM 1427 O O . VAL A 1 180 ? 1.905 8.911 0.944 1.00 96.88 180 VAL A O 1
ATOM 1430 N N . PRO A 1 181 ? 0.412 10.580 1.008 1.00 97.31 181 PRO A N 1
ATOM 1431 C CA . PRO A 1 181 ? 0.559 10.907 -0.409 1.00 97.31 181 PRO A CA 1
ATOM 1432 C C . PRO A 1 181 ? 1.986 11.337 -0.769 1.00 97.31 181 PRO A C 1
ATOM 1434 O O . PRO A 1 181 ? 2.472 10.983 -1.841 1.00 97.31 181 PRO A O 1
ATOM 1437 N N . ILE A 1 182 ? 2.690 12.045 0.127 1.00 96.94 182 ILE A N 1
ATOM 1438 C CA . ILE A 1 182 ? 4.085 12.448 -0.104 1.00 96.94 182 ILE A CA 1
ATOM 1439 C C . ILE A 1 182 ? 4.994 11.219 -0.167 1.00 96.94 182 ILE A C 1
ATOM 1441 O O . ILE A 1 182 ? 5.788 11.099 -1.096 1.00 96.94 182 ILE A O 1
ATOM 1445 N N . SER A 1 183 ? 4.875 10.290 0.784 1.00 96.56 183 SER A N 1
ATOM 1446 C CA . SER A 1 183 ? 5.699 9.075 0.784 1.00 96.56 183 SER A CA 1
ATOM 1447 C C . SER A 1 183 ? 5.374 8.148 -0.384 1.00 96.56 183 SER A C 1
ATOM 1449 O O . SER A 1 183 ? 6.298 7.593 -0.976 1.00 96.56 183 SER A O 1
ATOM 1451 N N . HIS A 1 184 ? 4.100 8.035 -0.771 1.00 97.19 184 HIS A N 1
ATOM 1452 C CA . HIS A 1 184 ? 3.693 7.266 -1.943 1.00 97.19 184 HIS A CA 1
ATOM 1453 C C . HIS A 1 184 ? 4.263 7.865 -3.234 1.00 97.19 184 HIS A C 1
ATOM 1455 O O . HIS A 1 184 ? 4.845 7.142 -4.045 1.00 97.19 184 HIS A O 1
ATOM 1461 N N . MET A 1 185 ? 4.191 9.189 -3.397 1.00 96.50 185 MET A N 1
ATOM 1462 C CA . MET A 1 185 ? 4.831 9.880 -4.517 1.00 96.50 185 MET A CA 1
ATOM 1463 C C . MET A 1 185 ? 6.344 9.662 -4.511 1.00 96.50 185 MET A C 1
ATOM 1465 O O . MET A 1 185 ? 6.933 9.326 -5.535 1.00 96.50 185 MET A O 1
ATOM 1469 N N . PHE A 1 186 ? 6.970 9.800 -3.343 1.00 94.31 186 PHE A N 1
ATOM 1470 C CA . PHE A 1 186 ? 8.411 9.678 -3.192 1.00 94.31 186 PHE A CA 1
ATOM 1471 C C . PHE A 1 186 ? 8.923 8.288 -3.578 1.00 94.31 186 PHE A C 1
ATOM 1473 O O . PHE A 1 186 ? 9.815 8.193 -4.418 1.00 94.31 186 PHE A O 1
ATOM 1480 N N . ILE A 1 187 ? 8.343 7.211 -3.034 1.00 93.44 187 ILE A N 1
ATOM 1481 C CA . ILE A 1 187 ? 8.783 5.845 -3.360 1.00 93.44 187 ILE A CA 1
ATOM 1482 C C . ILE A 1 187 ? 8.507 5.495 -4.828 1.00 93.44 187 ILE A C 1
ATOM 1484 O O . ILE A 1 187 ? 9.331 4.846 -5.474 1.00 93.44 187 ILE A O 1
ATOM 1488 N N . SER A 1 188 ? 7.404 5.992 -5.395 1.00 93.31 188 SER A N 1
ATOM 1489 C CA . SER A 1 188 ? 7.063 5.759 -6.801 1.00 93.31 188 SER A CA 1
ATOM 1490 C C . SER A 1 188 ? 8.040 6.476 -7.739 1.00 93.31 188 SER A C 1
ATOM 1492 O O . SER A 1 188 ? 8.554 5.865 -8.673 1.00 93.31 188 SER A O 1
ATOM 1494 N N . CYS A 1 189 ? 8.385 7.736 -7.469 1.00 91.00 189 CYS A N 1
ATOM 1495 C CA . CYS A 1 189 ? 9.400 8.462 -8.239 1.00 91.00 189 CYS A CA 1
ATOM 1496 C C . CYS A 1 189 ? 10.806 7.875 -8.046 1.00 91.00 189 CYS A C 1
ATOM 1498 O O . CYS A 1 189 ? 11.578 7.792 -9.001 1.00 91.00 189 CYS A O 1
ATOM 1500 N N . LEU A 1 190 ? 11.134 7.410 -6.837 1.00 89.44 190 LEU A N 1
ATOM 1501 C CA . LEU A 1 190 ? 12.402 6.737 -6.562 1.00 89.44 190 LEU A CA 1
ATOM 1502 C C . LEU A 1 190 ? 12.553 5.456 -7.397 1.00 89.44 190 LEU A C 1
ATOM 1504 O O . LEU A 1 190 ? 13.651 5.162 -7.870 1.00 89.44 190 LEU A O 1
ATOM 1508 N N . SER A 1 191 ? 11.453 4.735 -7.643 1.00 88.12 191 SER A N 1
ATOM 1509 C CA . SER A 1 191 ? 11.463 3.551 -8.510 1.00 88.12 191 SER A CA 1
ATOM 1510 C C . SER A 1 191 ? 11.896 3.873 -9.948 1.00 88.12 191 SER A C 1
ATOM 1512 O O . SER A 1 191 ? 12.632 3.091 -10.549 1.00 88.12 191 SER A O 1
ATOM 1514 N N . LEU A 1 192 ? 11.531 5.051 -10.475 1.00 85.12 192 LEU A N 1
ATOM 1515 C CA . LEU A 1 192 ? 11.951 5.507 -11.805 1.00 85.12 192 LEU A CA 1
ATOM 1516 C C . LEU A 1 192 ? 13.450 5.816 -11.844 1.00 85.12 192 LEU A C 1
ATOM 1518 O O . LEU A 1 192 ? 14.156 5.360 -12.743 1.00 85.12 192 LEU A O 1
ATOM 1522 N N . LEU A 1 193 ? 13.936 6.570 -10.853 1.00 78.06 193 LEU A N 1
ATOM 1523 C CA . LEU A 1 193 ? 15.336 6.997 -10.777 1.00 78.06 193 LEU A CA 1
ATOM 1524 C C . LEU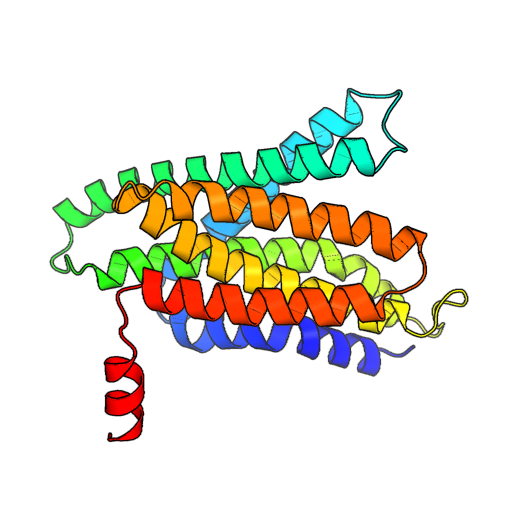 A 1 193 ? 16.287 5.804 -10.671 1.00 78.06 193 LEU A C 1
ATOM 1526 O O . LEU A 1 193 ? 17.326 5.768 -11.326 1.00 78.06 193 LEU A O 1
ATOM 1530 N N . ILE A 1 194 ? 15.921 4.807 -9.867 1.00 73.69 194 ILE A N 1
ATOM 1531 C CA . ILE A 1 194 ? 16.790 3.656 -9.618 1.00 73.69 194 ILE A CA 1
ATOM 1532 C C . ILE A 1 194 ? 16.770 2.665 -10.786 1.00 73.69 194 ILE A C 1
ATOM 1534 O O . ILE A 1 194 ? 17.793 2.034 -11.064 1.00 73.69 194 ILE A O 1
ATOM 1538 N N . ASN A 1 195 ? 15.653 2.576 -11.515 1.00 72.75 195 ASN A N 1
ATOM 1539 C CA . ASN A 1 195 ? 15.599 1.825 -12.768 1.00 72.75 195 ASN A CA 1
ATOM 1540 C C . ASN A 1 195 ? 16.545 2.444 -13.813 1.00 72.75 195 ASN A C 1
ATOM 1542 O O . ASN A 1 195 ? 17.322 1.732 -14.439 1.00 72.75 195 ASN A O 1
ATOM 1546 N N . LEU A 1 196 ? 16.582 3.779 -13.910 1.00 71.62 196 LEU A N 1
ATOM 1547 C CA . LEU A 1 196 ? 17.512 4.483 -14.799 1.00 71.62 196 LEU A CA 1
ATOM 1548 C C . LEU A 1 196 ? 18.985 4.304 -14.388 1.00 71.62 196 LEU A C 1
ATOM 1550 O O . LEU A 1 196 ? 19.858 4.171 -15.240 1.00 71.62 196 LEU A O 1
ATOM 1554 N N . ALA A 1 197 ? 19.262 4.268 -13.083 1.00 70.31 197 ALA A N 1
ATOM 1555 C CA . ALA A 1 197 ? 20.611 4.107 -12.545 1.00 70.31 197 ALA A CA 1
ATOM 1556 C C . ALA A 1 197 ? 21.122 2.651 -12.541 1.00 70.31 197 ALA A C 1
ATOM 1558 O O . ALA A 1 197 ? 22.247 2.421 -12.106 1.00 70.31 197 ALA A O 1
ATOM 1559 N N . ASN A 1 198 ? 20.324 1.663 -12.975 1.00 71.69 198 ASN A N 1
ATOM 1560 C CA . ASN A 1 198 ? 20.652 0.228 -12.934 1.00 71.69 198 ASN A CA 1
ATOM 1561 C C . ASN A 1 198 ? 21.110 -0.287 -11.551 1.00 71.69 198 ASN A C 1
ATOM 1563 O O . ASN A 1 198 ? 21.886 -1.239 -11.458 1.00 71.69 198 ASN A O 1
ATOM 1567 N N . THR A 1 199 ? 20.616 0.303 -10.458 1.00 77.69 199 THR A N 1
ATOM 1568 C CA . THR A 1 199 ? 21.024 -0.054 -9.085 1.00 77.69 199 THR A CA 1
ATOM 1569 C C . THR A 1 199 ? 19.852 -0.521 -8.206 1.00 77.69 199 THR A C 1
ATOM 1571 O O . THR A 1 199 ? 19.600 0.024 -7.128 1.00 77.69 199 THR A O 1
ATOM 1574 N N . PRO A 1 200 ? 19.129 -1.584 -8.609 1.00 76.88 200 PRO A N 1
ATOM 1575 C CA . PRO A 1 200 ? 17.883 -2.010 -7.962 1.00 76.88 200 PRO A CA 1
ATOM 1576 C C . PRO A 1 200 ? 18.028 -2.382 -6.477 1.00 76.88 200 PRO A C 1
ATOM 1578 O O . PRO A 1 200 ? 17.051 -2.324 -5.732 1.00 76.88 200 PRO A O 1
ATOM 1581 N N . ALA A 1 201 ? 19.237 -2.725 -6.023 1.00 79.19 201 ALA A N 1
ATOM 1582 C CA . ALA A 1 201 ? 19.510 -3.032 -4.622 1.00 79.19 201 ALA A CA 1
ATOM 1583 C C . ALA A 1 201 ? 19.233 -1.842 -3.685 1.00 79.19 201 ALA A C 1
ATOM 1585 O O . ALA A 1 201 ? 18.685 -2.041 -2.603 1.00 79.19 201 ALA A O 1
ATOM 1586 N N . TYR A 1 202 ? 19.544 -0.604 -4.094 1.00 80.62 202 TYR A N 1
ATOM 1587 C CA . TYR A 1 202 ? 19.273 0.572 -3.258 1.00 80.62 202 TYR A CA 1
ATOM 1588 C C . TYR A 1 202 ? 17.775 0.842 -3.119 1.00 80.62 202 TYR A C 1
ATOM 1590 O O . TYR A 1 202 ? 17.330 1.209 -2.032 1.00 80.62 202 TYR A O 1
ATOM 1598 N N . PHE A 1 203 ? 16.992 0.602 -4.180 1.00 83.31 203 PHE A N 1
ATOM 1599 C CA . PHE A 1 203 ? 15.534 0.742 -4.125 1.00 83.31 203 PHE A CA 1
ATOM 1600 C C . PHE A 1 203 ? 14.946 -0.217 -3.097 1.00 83.31 203 PHE A C 1
ATOM 1602 O O . PHE A 1 203 ? 14.152 0.196 -2.260 1.00 83.31 203 PHE A O 1
ATOM 1609 N N . LEU A 1 204 ? 15.370 -1.482 -3.131 1.00 87.44 204 LEU A N 1
ATOM 1610 C CA . LEU A 1 204 ? 14.872 -2.498 -2.211 1.00 87.44 204 LEU A CA 1
ATOM 1611 C C . LEU A 1 204 ? 15.257 -2.188 -0.763 1.00 87.44 204 LEU A C 1
ATOM 1613 O O . LEU A 1 204 ? 14.378 -2.145 0.094 1.00 87.44 204 LEU A O 1
ATOM 1617 N N . SER A 1 205 ? 16.535 -1.911 -0.489 1.00 89.88 205 SER A N 1
ATOM 1618 C CA . SER A 1 205 ? 16.999 -1.585 0.867 1.00 89.88 205 SER A CA 1
ATOM 1619 C C . SER A 1 205 ? 16.242 -0.394 1.452 1.00 89.88 205 SER A C 1
ATOM 1621 O O . SER A 1 205 ? 15.777 -0.439 2.591 1.00 89.88 205 SER A O 1
ATOM 1623 N N . PHE A 1 206 ? 16.063 0.659 0.654 1.00 90.06 206 PHE A N 1
ATOM 1624 C CA . PHE A 1 206 ? 15.338 1.844 1.084 1.00 90.06 206 PHE A CA 1
ATOM 1625 C C . PHE A 1 206 ? 13.821 1.607 1.200 1.00 90.06 206 PHE A C 1
ATOM 1627 O O . PHE A 1 206 ? 13.193 2.067 2.151 1.00 90.06 206 PHE A O 1
ATOM 1634 N N . GLY A 1 207 ? 13.226 0.846 0.280 1.00 91.94 207 GLY A N 1
ATOM 1635 C CA . GLY A 1 207 ? 11.811 0.477 0.310 1.00 91.94 207 GLY A CA 1
ATOM 1636 C C . GLY A 1 207 ? 11.443 -0.336 1.553 1.00 91.94 207 GLY A C 1
ATOM 1637 O O . GLY A 1 207 ? 10.439 -0.046 2.203 1.00 91.94 207 GLY A O 1
ATOM 1638 N N . TYR A 1 208 ? 12.285 -1.294 1.950 1.00 93.88 208 TYR A N 1
ATOM 1639 C CA . TYR A 1 208 ? 12.093 -2.043 3.196 1.00 93.88 208 TYR A CA 1
ATOM 1640 C C . TYR A 1 208 ? 12.340 -1.198 4.443 1.00 93.88 208 TYR A C 1
ATOM 1642 O O . TYR A 1 208 ? 11.595 -1.332 5.413 1.00 93.88 208 TYR A O 1
ATOM 1650 N N . PHE A 1 209 ? 13.320 -0.290 4.418 1.00 94.38 209 PHE A N 1
ATOM 1651 C CA . PHE A 1 209 ? 13.488 0.691 5.491 1.00 94.38 209 PHE A CA 1
ATOM 1652 C C . PHE A 1 209 ? 12.210 1.525 5.682 1.00 94.38 209 PHE A C 1
ATOM 1654 O O . PHE A 1 209 ? 11.707 1.637 6.801 1.00 94.38 209 PHE A O 1
ATOM 1661 N N . LEU A 1 210 ? 11.621 2.029 4.592 1.00 94.12 210 LEU A N 1
ATOM 1662 C CA . LEU A 1 210 ? 10.336 2.726 4.645 1.00 94.12 210 LEU A CA 1
ATOM 1663 C C . LEU A 1 210 ? 9.204 1.831 5.153 1.00 94.12 210 LEU A C 1
ATOM 1665 O O . LEU A 1 210 ? 8.405 2.299 5.957 1.00 94.12 210 LEU A O 1
ATOM 1669 N N . CYS A 1 211 ? 9.140 0.559 4.751 1.00 95.06 211 CYS A N 1
ATOM 1670 C CA . CYS A 1 211 ? 8.145 -0.371 5.291 1.00 95.06 211 CYS A CA 1
ATOM 1671 C C . CYS A 1 211 ? 8.233 -0.457 6.818 1.00 95.06 211 CYS A C 1
ATOM 1673 O O . CYS A 1 211 ? 7.211 -0.331 7.483 1.00 95.06 211 CYS A O 1
ATOM 1675 N N . VAL A 1 212 ? 9.433 -0.607 7.388 1.00 95.88 212 VAL A N 1
ATOM 1676 C CA . VAL A 1 212 ? 9.617 -0.663 8.850 1.00 95.88 212 VAL A CA 1
ATOM 1677 C C . VAL A 1 212 ? 9.121 0.623 9.516 1.00 95.88 212 VAL A C 1
ATOM 1679 O O . VAL A 1 212 ? 8.379 0.564 10.499 1.00 95.88 212 VAL A O 1
ATOM 1682 N N . VAL A 1 213 ? 9.467 1.784 8.954 1.00 96.06 213 VAL A N 1
ATOM 1683 C CA . VAL A 1 213 ? 9.014 3.090 9.458 1.00 96.06 213 VAL A CA 1
ATOM 1684 C C . VAL A 1 213 ? 7.488 3.206 9.402 1.00 96.06 213 VAL A C 1
ATOM 1686 O O . VAL A 1 213 ? 6.862 3.574 10.394 1.00 96.06 213 VAL A O 1
ATOM 1689 N N . PHE A 1 214 ? 6.865 2.860 8.275 1.00 96.62 214 PHE A N 1
ATOM 1690 C CA . PHE A 1 214 ? 5.417 2.974 8.092 1.00 96.62 214 PHE A CA 1
ATOM 1691 C C . PHE A 1 214 ? 4.625 1.923 8.876 1.00 96.62 214 PHE A C 1
ATOM 1693 O O . PHE A 1 214 ? 3.528 2.228 9.336 1.00 96.62 214 PHE A O 1
ATOM 1700 N N . VAL A 1 215 ? 5.179 0.733 9.114 1.00 95.69 215 VAL A N 1
ATOM 1701 C CA . VAL A 1 215 ? 4.602 -0.256 10.037 1.00 95.69 215 VAL A CA 1
ATOM 1702 C C . VAL A 1 215 ? 4.608 0.288 11.465 1.00 95.69 215 VAL A C 1
ATOM 1704 O O . VAL A 1 215 ? 3.579 0.232 12.136 1.00 95.69 215 VAL A O 1
ATOM 1707 N N . ALA A 1 216 ? 5.720 0.875 11.918 1.00 94.44 216 ALA A N 1
ATOM 1708 C CA . ALA A 1 216 ? 5.788 1.501 13.237 1.00 94.44 216 ALA A CA 1
ATOM 1709 C C . ALA A 1 216 ? 4.803 2.677 13.359 1.00 94.44 216 ALA A C 1
ATOM 1711 O O . ALA A 1 216 ? 4.065 2.771 14.339 1.00 94.44 216 ALA A O 1
ATOM 1712 N N . LEU A 1 217 ? 4.726 3.545 12.345 1.00 94.44 217 LEU A N 1
ATOM 1713 C CA . LEU A 1 217 ? 3.759 4.644 12.313 1.00 94.44 217 LEU A CA 1
ATOM 1714 C C . LEU A 1 217 ? 2.311 4.143 12.318 1.00 94.44 217 LEU A C 1
ATOM 1716 O O . LEU A 1 217 ? 1.493 4.698 13.045 1.00 94.44 217 LEU A O 1
ATOM 1720 N N . ALA A 1 218 ? 1.994 3.090 11.562 1.00 94.25 218 ALA A N 1
ATOM 1721 C CA . ALA A 1 218 ? 0.664 2.487 11.550 1.00 94.25 218 ALA A CA 1
ATOM 1722 C C . ALA A 1 218 ? 0.302 1.881 12.914 1.00 94.25 218 ALA A C 1
ATOM 1724 O O . ALA A 1 218 ? -0.831 2.036 13.365 1.00 94.25 218 ALA A O 1
ATOM 1725 N N . PHE A 1 219 ? 1.266 1.261 13.603 1.00 92.62 219 PHE A N 1
ATOM 1726 C CA . PHE A 1 219 ? 1.086 0.748 14.962 1.00 92.62 219 PHE A CA 1
ATOM 1727 C C . PHE A 1 219 ? 0.699 1.865 15.944 1.00 92.62 219 PHE A C 1
ATOM 1729 O O . PHE A 1 219 ? -0.280 1.729 16.678 1.00 92.62 219 PHE A O 1
ATOM 1736 N N . PHE A 1 220 ? 1.401 3.003 15.915 1.00 91.62 220 PHE A N 1
ATOM 1737 C CA . PHE A 1 220 ? 1.053 4.160 16.749 1.00 91.62 220 PHE A CA 1
ATOM 1738 C C . PHE A 1 220 ? -0.262 4.829 16.320 1.00 91.62 220 PHE A C 1
ATOM 1740 O O . PHE A 1 220 ? -1.054 5.221 17.175 1.00 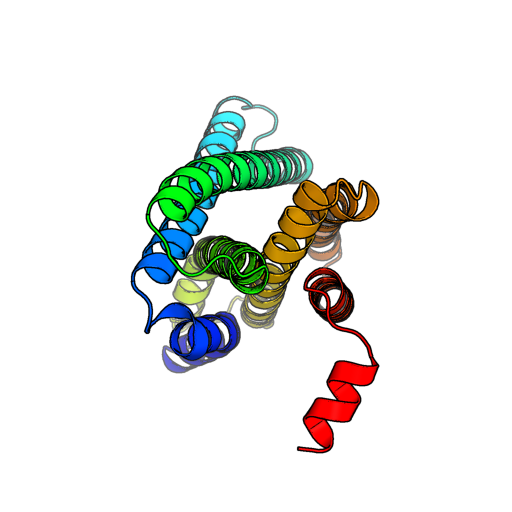91.62 220 PHE A O 1
ATOM 1747 N N . ALA A 1 221 ? -0.527 4.929 15.014 1.00 90.31 221 ALA A N 1
ATOM 1748 C CA . ALA A 1 221 ? -1.757 5.512 14.476 1.00 90.31 221 ALA A CA 1
ATOM 1749 C C . ALA A 1 221 ? -3.011 4.695 14.835 1.00 90.31 221 ALA A C 1
ATOM 1751 O O . ALA A 1 221 ? -4.087 5.267 14.976 1.00 90.31 221 ALA A O 1
ATOM 1752 N N . ALA A 1 222 ? -2.866 3.382 15.039 1.00 88.31 222 ALA A N 1
ATOM 1753 C CA . ALA A 1 222 ? -3.917 2.500 15.550 1.00 88.31 222 ALA A CA 1
ATOM 1754 C C . ALA A 1 222 ? -4.118 2.594 17.081 1.00 88.31 222 ALA A C 1
ATOM 1756 O O . ALA A 1 222 ? -4.854 1.796 17.658 1.00 88.31 222 ALA A O 1
ATOM 1757 N N . GLY A 1 223 ? -3.448 3.535 17.759 1.00 85.12 223 GLY A N 1
ATOM 1758 C CA . GLY A 1 223 ? -3.613 3.807 19.190 1.00 85.12 223 GLY A CA 1
ATOM 1759 C C . GLY A 1 223 ? -2.706 2.996 20.120 1.00 85.12 223 GLY A C 1
ATOM 1760 O O . GLY A 1 223 ? -2.798 3.140 21.344 1.00 85.12 223 GLY A O 1
ATOM 1761 N N . ALA A 1 224 ? -1.809 2.164 19.584 1.00 85.12 224 ALA A N 1
ATOM 1762 C CA . ALA A 1 224 ? -0.904 1.370 20.405 1.00 85.12 224 ALA A CA 1
ATOM 1763 C C . ALA A 1 224 ? 0.239 2.215 20.996 1.00 85.12 224 ALA A C 1
ATOM 1765 O O . ALA A 1 224 ? 0.677 3.216 20.429 1.00 85.12 224 ALA A O 1
ATOM 1766 N N . ARG A 1 225 ? 0.746 1.805 22.165 1.00 85.94 225 ARG A N 1
ATOM 1767 C CA . ARG A 1 225 ? 1.882 2.444 22.853 1.00 85.94 225 ARG A CA 1
ATOM 1768 C C . ARG A 1 225 ? 3.047 1.455 22.966 1.00 85.94 225 ARG A C 1
ATOM 1770 O O . ARG A 1 225 ? 2.810 0.250 22.943 1.00 85.94 225 ARG A O 1
ATOM 1777 N N . PRO A 1 226 ? 4.296 1.904 23.198 1.00 83.75 226 PRO A N 1
ATOM 1778 C CA . PRO A 1 226 ? 5.421 0.984 23.410 1.00 83.75 226 PRO A CA 1
ATOM 1779 C C . PRO A 1 226 ? 5.183 -0.003 24.566 1.00 83.75 226 PRO A C 1
ATOM 1781 O O . PRO A 1 226 ? 5.594 -1.156 24.500 1.00 83.75 226 PRO A O 1
ATOM 1784 N N . LYS A 1 227 ? 4.443 0.423 25.600 1.00 83.69 227 LYS A N 1
ATOM 1785 C CA . LYS A 1 227 ? 4.017 -0.449 26.707 1.00 83.69 227 LYS A CA 1
ATOM 1786 C C . LYS A 1 227 ? 3.130 -1.608 26.240 1.00 83.69 227 LYS A C 1
ATOM 1788 O O . LYS A 1 227 ? 3.302 -2.710 26.730 1.00 83.69 227 LYS A O 1
ATOM 1793 N N . THR A 1 228 ? 2.272 -1.396 25.239 1.00 83.81 228 THR A N 1
ATOM 1794 C CA . THR A 1 228 ? 1.416 -2.442 24.654 1.00 83.81 228 THR A CA 1
ATOM 1795 C C . THR A 1 228 ? 2.237 -3.605 24.093 1.00 83.81 228 THR A C 1
ATOM 1797 O O . THR A 1 228 ? 1.849 -4.757 24.251 1.00 83.81 228 THR A O 1
ATOM 1800 N N . LEU A 1 229 ? 3.392 -3.316 23.482 1.00 81.94 229 LEU A N 1
ATOM 1801 C CA . LEU A 1 229 ? 4.333 -4.337 23.004 1.00 81.94 229 LEU A CA 1
ATOM 1802 C C . LEU A 1 229 ? 4.937 -5.128 24.167 1.00 81.94 229 LEU A C 1
ATOM 1804 O O . LEU A 1 229 ? 4.951 -6.353 24.138 1.00 81.94 229 LEU A O 1
ATOM 1808 N N . VAL A 1 230 ? 5.394 -4.430 25.208 1.00 85.06 230 VAL A N 1
ATOM 1809 C CA . VAL A 1 230 ? 5.963 -5.069 26.404 1.00 85.06 230 VAL A CA 1
ATOM 1810 C C . VAL A 1 230 ? 4.926 -5.949 27.105 1.00 85.06 230 VAL A C 1
ATOM 1812 O O . VAL A 1 230 ? 5.247 -7.056 27.522 1.00 85.06 230 VAL A O 1
ATOM 1815 N N . ASP A 1 231 ? 3.686 -5.479 27.215 1.00 85.56 231 ASP A N 1
ATOM 1816 C CA . ASP A 1 231 ? 2.605 -6.210 27.875 1.00 85.56 231 ASP A CA 1
ATOM 1817 C C . ASP A 1 231 ? 2.148 -7.427 27.060 1.00 85.56 231 ASP A C 1
ATOM 1819 O O . ASP A 1 231 ? 1.761 -8.434 27.647 1.00 85.56 231 ASP A O 1
ATOM 1823 N N . PHE A 1 232 ? 2.238 -7.376 25.726 1.00 84.50 232 PHE A N 1
ATOM 1824 C CA . PHE A 1 232 ? 1.990 -8.533 24.863 1.00 84.50 232 PHE A CA 1
ATOM 1825 C C . PHE A 1 232 ? 3.006 -9.654 25.108 1.00 84.50 232 PHE A C 1
ATOM 1827 O O . PHE A 1 232 ? 2.603 -10.796 25.274 1.00 84.50 232 PHE A O 1
ATOM 1834 N N . PHE A 1 233 ? 4.302 -9.335 25.200 1.00 84.94 233 PHE A N 1
ATOM 1835 C CA . PHE A 1 233 ? 5.350 -10.336 25.455 1.00 84.94 233 PHE A CA 1
ATOM 1836 C C . PHE A 1 233 ? 5.377 -10.874 26.892 1.00 84.94 233 PHE A C 1
ATOM 1838 O O . PHE A 1 233 ? 6.094 -11.831 27.173 1.00 84.94 233 PHE A O 1
ATOM 1845 N N . LYS A 1 234 ? 4.639 -10.248 27.813 1.00 85.38 234 LYS A N 1
ATOM 1846 C CA . LYS A 1 234 ? 4.475 -10.726 29.193 1.00 85.38 234 LYS A CA 1
ATOM 1847 C C . LYS A 1 234 ? 3.299 -11.691 29.367 1.00 85.38 234 LYS A C 1
ATOM 1849 O O . LYS A 1 234 ? 3.176 -12.263 30.448 1.00 85.38 234 LYS A O 1
ATOM 1854 N N . ARG A 1 235 ? 2.421 -11.803 28.369 1.00 65.00 235 ARG A N 1
ATOM 1855 C CA . ARG A 1 235 ? 1.312 -12.764 28.338 1.00 65.00 235 ARG A CA 1
ATOM 1856 C C . ARG A 1 235 ? 1.770 -14.074 27.718 1.00 65.00 235 ARG A C 1
ATOM 1858 O O . ARG A 1 235 ? 1.253 -15.109 28.181 1.00 65.00 235 ARG A O 1
#

pLDDT: mean 89.67, std 8.55, range [62.78, 98.5]

Solvent-accessible surface area (backbone atoms only — not comparable to full-atom values): 12078 Å² total; per-residue (Å²): 50,38,58,67,56,23,50,52,45,47,44,66,32,45,39,65,64,50,51,49,37,63,74,72,30,73,88,38,71,70,44,47,53,43,16,52,50,26,26,50,39,43,50,49,16,49,49,54,33,50,53,53,46,65,70,44,63,95,49,61,90,36,63,86,60,51,49,57,53,32,49,53,36,40,50,51,32,52,52,51,49,51,54,52,48,54,56,49,47,60,58,45,52,77,76,42,90,74,81,57,71,67,55,58,48,48,52,26,34,36,25,8,44,16,34,8,53,48,51,30,46,72,72,37,52,66,56,42,56,55,34,36,35,78,56,70,60,86,90,42,87,54,50,68,59,52,52,30,51,53,35,30,42,51,23,54,40,32,22,26,38,27,29,26,34,48,40,12,65,74,70,66,37,61,65,38,49,49,49,39,59,52,49,53,46,47,55,55,54,48,53,54,54,30,61,75,64,73,42,62,67,59,52,48,58,49,43,50,52,48,39,56,52,40,49,53,49,24,46,46,52,68,70,52,50,78,64,55,58,57,55,58,79,72,108

Radius of gyration: 18.74 Å; Cα contacts (8 Å, |Δi|>4): 244; chains: 1; bounding box: 49×41×56 Å

Mean predicted aligned error: 5.35 Å

InterPro domains:
  IPR009294 Gamma-secretase subunit Aph-1 [PF06105] (5-224)
  IPR009294 Gamma-secretase subunit Aph-1 [PTHR12889] (1-224)

Nearest PDB structures (foldseek):
  8oqz-assembly1_C  TM=9.171E-01  e=4.302E-11  Homo sapiens
  8kco-assembly1_C  TM=9.190E-01  e=9.473E-11  Homo sapiens
  8oqy-assembly1_C  TM=8.985E-01  e=4.721E-11  Homo sapiens
  5fn5-assembly1_C  TM=9.024E-01  e=1.252E-10  Homo sapiens

Secondary structure (DSSP, 8-state):
--HHHHHHHHHHHHHHHHHHIIIIITT-HHHHHHHHHHHHHHHHHHHHHHHHHHH-GGGTT-HHHHHHHHHHHHHHHHHHHHHHHHHHHHHHHTT-S---HHHHHHHHHHHHHHHHHHHHHHHHHHHHHHHHSS---TT-TTHHHHHHHHHHHHHHHHHHHHHHHHHHHHHT-HHHHHHHHHHHHHHHHHHHHHHHTT-HHHHHHHHHHHHHHHHHHHHHHTT--HHHHHHHHT-